Protein AF-A0A3S0D3D5-F1 (afdb_monomer_lite)

Radius of gyration: 25.88 Å; chains: 1; bounding box: 64×45×72 Å

Structure (mmCIF, N/CA/C/O backbone):
data_AF-A0A3S0D3D5-F1
#
_entry.id   AF-A0A3S0D3D5-F1
#
loop_
_atom_site.group_PDB
_atom_site.id
_atom_site.type_symbol
_atom_site.label_atom_id
_atom_site.label_alt_id
_atom_site.label_comp_id
_atom_site.label_asym_id
_atom_site.label_entity_id
_atom_site.label_seq_id
_atom_site.pdbx_PDB_ins_code
_atom_site.Cartn_x
_atom_site.Cartn_y
_atom_site.Cartn_z
_atom_site.occupancy
_atom_site.B_iso_or_equiv
_atom_site.auth_seq_id
_atom_site.auth_comp_id
_atom_site.auth_asym_id
_atom_site.auth_atom_id
_atom_site.pdbx_PDB_model_num
ATOM 1 N N . MET A 1 1 ? -35.326 -3.920 24.298 1.00 32.44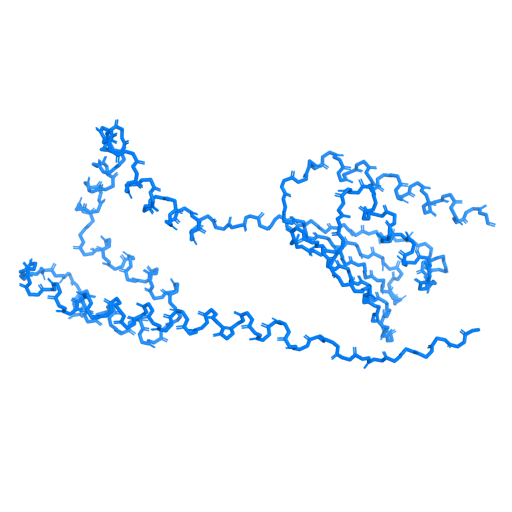 1 MET A N 1
ATOM 2 C CA . MET A 1 1 ? -35.233 -3.091 23.078 1.00 32.44 1 MET A CA 1
ATOM 3 C C . MET A 1 1 ? -34.540 -3.938 22.034 1.00 32.44 1 MET A C 1
ATOM 5 O O . MET A 1 1 ? -33.342 -4.164 22.159 1.00 32.44 1 MET A O 1
ATOM 9 N N . ASP A 1 2 ? -35.293 -4.467 21.075 1.00 28.92 2 ASP A N 1
ATOM 10 C CA . ASP A 1 2 ? -34.747 -5.344 20.041 1.00 28.92 2 ASP A CA 1
ATOM 11 C C . ASP A 1 2 ? -34.007 -4.496 19.008 1.00 28.92 2 ASP A C 1
ATOM 13 O O . ASP A 1 2 ? -34.608 -3.784 18.200 1.00 28.92 2 ASP A O 1
ATOM 17 N N . PHE A 1 3 ? -32.675 -4.525 19.060 1.00 36.81 3 PHE A N 1
ATOM 18 C CA . PHE A 1 3 ? -31.850 -3.930 18.019 1.00 36.81 3 PHE A CA 1
ATOM 19 C C . PHE A 1 3 ? -31.956 -4.803 16.772 1.00 36.81 3 PHE A C 1
ATOM 21 O O . PHE A 1 3 ? -31.192 -5.746 16.578 1.00 36.81 3 PHE A O 1
ATOM 28 N N . ASN A 1 4 ? -32.910 -4.462 15.908 1.00 33.25 4 ASN A N 1
ATOM 29 C CA . ASN A 1 4 ? -32.944 -4.947 14.539 1.00 33.25 4 ASN A CA 1
ATOM 30 C C . ASN A 1 4 ? -31.678 -4.430 13.841 1.00 33.25 4 ASN A C 1
ATOM 32 O O . ASN A 1 4 ? -31.630 -3.305 13.335 1.00 33.25 4 ASN A O 1
ATOM 36 N N . CYS A 1 5 ? -30.614 -5.236 13.878 1.00 39.16 5 CYS A N 1
ATOM 37 C CA . CYS A 1 5 ? -29.354 -4.991 13.192 1.00 39.16 5 CYS A CA 1
ATOM 38 C C . CYS A 1 5 ? -29.605 -5.148 11.688 1.00 39.16 5 CYS A C 1
ATOM 40 O O . CYS A 1 5 ? -29.284 -6.156 11.064 1.00 39.16 5 CYS A O 1
ATOM 42 N N . SER A 1 6 ? -30.258 -4.145 11.105 1.00 39.09 6 SER A N 1
ATOM 43 C CA . SER A 1 6 ? -30.426 -3.997 9.672 1.00 39.09 6 SER A CA 1
ATOM 44 C C . SER A 1 6 ? -29.028 -3.831 9.080 1.00 39.09 6 SER A C 1
ATOM 46 O O . SER A 1 6 ? -28.493 -2.720 9.043 1.00 39.09 6 SER A O 1
ATOM 48 N N . GLN A 1 7 ? -28.437 -4.939 8.625 1.00 41.03 7 GLN A N 1
ATOM 49 C CA . GLN A 1 7 ? -27.226 -4.983 7.809 1.00 41.03 7 GLN A CA 1
ATOM 50 C C . GLN A 1 7 ? -27.468 -4.255 6.479 1.00 41.03 7 GLN A C 1
ATOM 52 O O . GLN A 1 7 ? -27.541 -4.858 5.410 1.00 41.03 7 GLN A O 1
ATOM 57 N N . LYS A 1 8 ? -27.593 -2.928 6.501 1.00 42.31 8 LYS A N 1
ATOM 58 C CA . LYS A 1 8 ? -27.477 -2.151 5.275 1.00 42.31 8 LYS A CA 1
ATOM 59 C C . LYS A 1 8 ? -25.999 -2.131 4.922 1.00 42.31 8 LYS A C 1
ATOM 61 O O . LYS A 1 8 ? -25.181 -1.445 5.530 1.00 42.31 8 LYS A O 1
ATOM 66 N N . SER A 1 9 ? -25.658 -2.987 3.967 1.00 42.06 9 SER A N 1
ATOM 67 C CA . SER A 1 9 ? -24.340 -3.116 3.364 1.00 42.06 9 SER A CA 1
ATOM 68 C C . SER A 1 9 ? -23.970 -1.820 2.633 1.00 42.06 9 SER A C 1
ATOM 70 O O . SER A 1 9 ? -24.108 -1.697 1.422 1.00 42.06 9 SER A O 1
ATOM 72 N N . TYR A 1 10 ? -23.494 -0.814 3.366 1.00 47.00 10 TYR A N 1
ATOM 73 C CA . TYR A 1 10 ? -22.975 0.432 2.787 1.00 47.00 10 TYR A CA 1
ATOM 74 C C . TYR A 1 10 ? -21.510 0.300 2.319 1.00 47.00 10 TYR A C 1
ATOM 76 O O . TYR A 1 10 ? -20.886 1.269 1.888 1.00 47.00 10 TYR A O 1
ATOM 84 N N . LYS A 1 11 ? -20.926 -0.906 2.396 1.00 45.41 11 LYS A N 1
ATOM 85 C CA . LYS A 1 11 ? -19.468 -1.104 2.387 1.00 45.41 11 LYS A CA 1
ATOM 86 C C . LYS A 1 11 ? -18.815 -1.294 1.011 1.00 45.41 11 LYS A C 1
ATOM 88 O O . LYS A 1 11 ? -17.594 -1.400 0.951 1.00 45.41 11 LYS A O 1
ATOM 93 N N . THR A 1 12 ? -19.543 -1.312 -0.103 1.00 49.31 12 THR A N 1
ATOM 94 C CA . THR A 1 12 ? -18.947 -1.722 -1.395 1.00 49.31 12 THR A CA 1
ATOM 95 C C . THR A 1 12 ? -18.710 -0.598 -2.403 1.00 49.31 12 THR A C 1
ATOM 97 O O . THR A 1 12 ? -17.793 -0.711 -3.216 1.00 49.31 12 THR A O 1
ATOM 100 N N . ASN A 1 13 ? -19.429 0.525 -2.352 1.00 49.66 13 ASN A N 1
ATOM 101 C CA . ASN A 1 13 ? -19.372 1.482 -3.469 1.00 49.66 13 ASN A CA 1
ATOM 102 C C . ASN A 1 13 ? -18.196 2.473 -3.387 1.00 49.66 13 ASN A C 1
ATOM 104 O O . ASN A 1 13 ? -17.536 2.732 -4.394 1.00 49.66 13 ASN A O 1
ATOM 108 N N . PHE A 1 14 ? -17.845 2.961 -2.194 1.00 49.84 14 PHE A N 1
ATOM 109 C CA . PHE A 1 14 ? -16.816 4.005 -2.060 1.00 49.84 14 PHE A CA 1
ATOM 110 C C . PHE A 1 14 ? -15.379 3.491 -2.259 1.00 49.84 14 PHE A C 1
ATOM 112 O O . PHE A 1 14 ? -14.544 4.155 -2.877 1.00 49.84 14 PHE A O 1
ATOM 119 N N . CYS A 1 15 ? -15.084 2.275 -1.787 1.00 50.28 15 CYS A N 1
ATOM 120 C CA . CYS A 1 15 ? -13.764 1.661 -1.960 1.00 50.28 15 CYS A CA 1
ATOM 121 C C . CYS A 1 15 ? -13.523 1.227 -3.417 1.00 50.28 15 CYS A C 1
ATOM 123 O O . CYS A 1 15 ? -12.411 1.355 -3.932 1.00 50.28 15 CYS A O 1
ATOM 125 N N . ASN A 1 16 ? -14.572 0.774 -4.109 1.00 54.59 16 ASN A N 1
ATOM 126 C CA . ASN A 1 16 ? -14.492 0.402 -5.520 1.00 54.59 16 ASN A CA 1
ATOM 127 C C . ASN A 1 16 ? -14.325 1.621 -6.435 1.00 54.59 16 ASN A C 1
ATOM 129 O O . ASN A 1 16 ? -13.601 1.534 -7.427 1.00 54.59 16 ASN A O 1
ATOM 133 N N . PHE A 1 17 ? -14.914 2.768 -6.085 1.00 57.94 17 PHE A N 1
ATOM 134 C CA . PHE A 1 17 ? -14.772 3.990 -6.875 1.00 57.94 17 PHE A CA 1
ATOM 135 C C . PHE A 1 17 ? -13.325 4.512 -6.890 1.00 57.94 17 PHE A C 1
ATOM 137 O O . PHE A 1 17 ? -12.761 4.726 -7.962 1.00 57.94 17 PHE A O 1
ATOM 144 N N . ARG A 1 18 ? -12.670 4.611 -5.721 1.00 58.38 18 ARG A N 1
ATOM 145 C CA . ARG A 1 18 ? -11.255 5.035 -5.630 1.00 58.38 18 ARG A CA 1
ATOM 146 C C . ARG A 1 18 ? -10.285 4.074 -6.323 1.00 58.38 18 ARG A C 1
ATOM 148 O O . ARG A 1 18 ? -9.307 4.519 -6.917 1.00 58.38 18 ARG A O 1
ATOM 155 N N . LYS A 1 19 ? -10.545 2.763 -6.272 1.00 67.06 19 LYS A N 1
ATOM 156 C CA . LYS A 1 19 ? -9.711 1.768 -6.967 1.00 67.06 19 LYS A CA 1
ATOM 157 C C . LYS A 1 19 ? -9.829 1.885 -8.488 1.00 67.06 19 LYS A C 1
ATOM 159 O O . LYS A 1 19 ? -8.819 1.789 -9.179 1.00 67.06 19 LYS A O 1
ATOM 164 N N . LYS A 1 20 ? -11.036 2.139 -9.007 1.00 72.00 20 LYS A N 1
ATOM 165 C CA . LYS A 1 20 ? -11.273 2.288 -10.451 1.00 72.00 20 LYS A CA 1
ATOM 166 C C . LYS A 1 20 ? -10.626 3.548 -11.027 1.00 72.00 20 LYS A C 1
ATOM 168 O O . LYS A 1 20 ? -9.982 3.465 -12.070 1.00 72.00 20 LYS A O 1
ATOM 173 N N . THR A 1 21 ? -10.734 4.691 -10.347 1.00 74.00 21 THR A N 1
ATOM 174 C CA . THR A 1 21 ? -10.121 5.943 -10.828 1.00 74.00 21 THR A CA 1
ATOM 175 C C . THR A 1 21 ? -8.593 5.889 -10.792 1.00 74.00 21 THR A C 1
ATOM 177 O O . THR A 1 21 ? -7.947 6.296 -11.757 1.00 74.00 21 THR A O 1
ATOM 180 N N . ALA A 1 22 ? -8.004 5.299 -9.745 1.00 75.38 22 ALA A N 1
ATOM 181 C CA . ALA A 1 22 ? -6.560 5.077 -9.675 1.00 75.38 22 ALA A CA 1
ATOM 182 C C . ALA A 1 22 ? -6.058 4.125 -10.778 1.00 75.38 22 ALA A C 1
ATOM 184 O O . ALA A 1 22 ? -5.011 4.374 -11.373 1.00 75.38 22 ALA A O 1
ATOM 185 N N . ALA A 1 23 ? -6.810 3.065 -11.094 1.00 79.62 23 ALA A N 1
ATOM 186 C CA . ALA A 1 23 ? -6.448 2.126 -12.155 1.00 79.62 23 ALA A CA 1
ATOM 187 C C . ALA A 1 23 ? -6.453 2.782 -13.548 1.00 79.62 23 ALA A C 1
ATOM 189 O O . ALA A 1 23 ? -5.501 2.600 -14.308 1.00 79.62 23 ALA A O 1
ATOM 190 N N . LEU A 1 24 ? -7.474 3.591 -13.859 1.00 82.75 24 LEU A N 1
ATOM 191 C CA . LEU A 1 24 ? -7.559 4.352 -15.115 1.00 82.75 24 LEU A CA 1
ATOM 192 C C . LEU A 1 24 ? -6.400 5.344 -15.263 1.00 82.75 24 LEU A C 1
ATOM 194 O O . LEU A 1 24 ? -5.764 5.407 -16.315 1.00 82.75 24 LEU A O 1
ATOM 198 N N . PHE A 1 25 ? -6.081 6.070 -14.192 1.00 85.31 25 PHE A N 1
ATOM 199 C CA . PHE A 1 25 ? -4.964 7.009 -14.184 1.00 85.31 25 PHE A CA 1
ATOM 200 C C . PHE A 1 25 ? -3.615 6.305 -14.408 1.00 85.31 25 PHE A C 1
ATOM 202 O O . PHE A 1 25 ? -2.830 6.711 -15.267 1.00 85.31 25 PHE A O 1
ATOM 209 N N . CYS A 1 26 ? -3.370 5.194 -13.705 1.00 85.00 26 CYS A N 1
ATOM 210 C CA . CYS A 1 26 ? -2.168 4.381 -13.894 1.00 85.00 26 CYS A CA 1
ATOM 211 C C . CYS A 1 26 ? -2.068 3.806 -15.315 1.00 85.00 26 CYS A C 1
ATOM 213 O O . CYS A 1 26 ? -0.972 3.742 -15.872 1.00 85.00 26 CYS A O 1
ATOM 215 N N . PHE A 1 27 ? -3.189 3.403 -15.919 1.00 88.31 27 PHE A N 1
ATOM 216 C CA . PHE A 1 27 ? -3.212 2.906 -17.295 1.00 88.31 27 PHE A CA 1
ATOM 217 C C . PHE A 1 27 ? -2.811 3.992 -18.304 1.00 88.31 27 PHE A C 1
ATOM 219 O O . PHE A 1 27 ? -1.960 3.746 -19.162 1.00 88.31 27 PHE A O 1
ATOM 226 N N . GLY A 1 28 ? -3.352 5.207 -18.159 1.00 89.62 28 GLY A N 1
ATOM 227 C CA . GLY A 1 28 ? -2.977 6.354 -18.992 1.00 89.62 28 GLY A CA 1
ATOM 228 C C . GLY A 1 28 ? -1.491 6.702 -18.869 1.00 89.62 28 GLY A C 1
ATOM 229 O O . GLY A 1 28 ? -0.795 6.834 -19.878 1.00 89.62 28 GLY A O 1
ATOM 230 N N . LEU A 1 29 ? -0.972 6.748 -17.637 1.00 89.75 29 LEU A N 1
ATOM 231 C CA . LEU A 1 29 ? 0.448 7.002 -17.381 1.00 89.75 29 LEU A CA 1
ATOM 232 C C . LEU A 1 29 ? 1.366 5.945 -18.004 1.00 89.75 29 LEU A C 1
ATOM 234 O O . LEU A 1 29 ? 2.384 6.305 -18.591 1.00 89.75 29 LEU A O 1
ATOM 238 N N . LYS A 1 30 ? 1.012 4.654 -17.929 1.00 90.81 30 LYS A N 1
ATOM 239 C CA . LYS A 1 30 ? 1.790 3.576 -18.567 1.00 90.81 30 LYS A CA 1
ATOM 240 C C . LYS A 1 30 ? 1.931 3.797 -20.071 1.00 90.81 30 LYS A C 1
ATOM 242 O O . LYS A 1 30 ? 3.035 3.700 -20.602 1.00 90.81 30 LYS A O 1
ATOM 247 N N . LYS A 1 31 ? 0.826 4.110 -20.754 1.00 91.38 31 LYS A N 1
ATOM 248 C CA . LYS A 1 31 ? 0.821 4.343 -22.206 1.00 91.38 31 LYS A CA 1
ATOM 249 C C . LYS A 1 31 ? 1.644 5.569 -22.584 1.00 91.38 31 LYS A C 1
ATOM 251 O O . LYS A 1 31 ? 2.446 5.482 -23.511 1.00 91.38 31 LYS A O 1
ATOM 256 N N . LEU A 1 32 ? 1.509 6.660 -21.830 1.00 91.75 32 LEU A N 1
ATOM 257 C CA . LEU A 1 32 ? 2.312 7.864 -22.037 1.00 91.75 32 LEU A CA 1
ATOM 258 C C . LEU A 1 32 ? 3.810 7.581 -21.856 1.00 91.75 32 LEU A C 1
ATOM 260 O O . LEU A 1 32 ? 4.616 7.994 -22.685 1.00 91.75 32 LEU A O 1
ATOM 264 N N . LEU A 1 33 ? 4.187 6.827 -20.818 1.00 89.94 33 LEU A N 1
ATOM 265 C CA . LEU A 1 33 ? 5.586 6.481 -20.559 1.00 89.94 33 LEU A CA 1
ATOM 266 C C . LEU A 1 33 ? 6.178 5.611 -21.676 1.00 89.94 33 LEU A C 1
ATOM 268 O O . LEU A 1 33 ? 7.311 5.834 -22.089 1.00 89.94 33 LEU A O 1
ATOM 272 N N . ILE A 1 34 ? 5.413 4.641 -22.188 1.00 91.19 34 ILE A N 1
ATOM 273 C CA . ILE A 1 34 ? 5.833 3.805 -23.322 1.00 91.19 34 ILE A CA 1
ATOM 274 C C . ILE A 1 34 ? 6.027 4.664 -24.575 1.00 91.19 34 ILE A C 1
ATOM 276 O O . ILE A 1 34 ? 7.048 4.524 -25.244 1.00 91.19 34 ILE A O 1
ATOM 280 N N . LEU A 1 35 ? 5.091 5.574 -24.869 1.00 92.44 35 LEU A N 1
ATOM 281 C CA . LEU A 1 35 ? 5.193 6.481 -26.014 1.00 92.44 35 LEU A CA 1
ATOM 282 C C . LEU A 1 35 ? 6.460 7.341 -25.925 1.00 92.44 35 LEU A C 1
ATOM 284 O O . LEU A 1 35 ? 7.212 7.431 -26.892 1.00 92.44 35 LEU A O 1
ATOM 288 N N . LEU A 1 36 ? 6.731 7.912 -24.748 1.00 89.06 36 LEU A N 1
ATOM 289 C CA . LEU A 1 36 ? 7.944 8.685 -24.491 1.00 89.06 36 LEU A CA 1
ATOM 290 C C . LEU A 1 36 ? 9.201 7.828 -24.651 1.00 89.06 36 LEU A C 1
ATOM 292 O O . LEU A 1 36 ? 10.139 8.251 -25.316 1.00 89.06 36 LEU A O 1
ATOM 296 N N . LEU A 1 37 ? 9.224 6.612 -24.101 1.00 88.12 37 LEU A N 1
ATOM 297 C CA . LEU A 1 37 ? 10.374 5.711 -24.209 1.00 88.12 37 LEU A CA 1
ATOM 298 C C . LEU A 1 37 ? 10.666 5.297 -25.651 1.00 88.12 37 LEU A C 1
ATOM 300 O O . LEU A 1 37 ? 11.834 5.192 -26.011 1.00 88.12 37 LEU A O 1
ATOM 304 N N . VAL A 1 38 ? 9.642 5.052 -26.468 1.00 89.56 38 VAL A N 1
ATOM 305 C CA . VAL A 1 38 ? 9.816 4.688 -27.882 1.00 89.56 38 VAL A CA 1
ATOM 306 C C . VAL A 1 38 ? 10.194 5.914 -28.713 1.00 89.56 38 VAL A C 1
ATOM 308 O O . VAL A 1 38 ? 11.102 5.825 -29.534 1.00 89.56 38 VAL A O 1
ATOM 311 N N . GLY A 1 39 ? 9.555 7.059 -28.461 1.00 88.12 39 GLY A N 1
ATOM 312 C CA . GLY A 1 39 ? 9.783 8.299 -29.200 1.00 88.12 39 GLY A CA 1
ATOM 313 C C . GLY A 1 39 ? 11.133 8.953 -28.905 1.00 88.12 39 GLY A C 1
ATOM 314 O O . GLY A 1 39 ? 11.823 9.350 -29.834 1.00 88.12 39 GLY A O 1
ATOM 315 N N . LEU A 1 40 ? 11.552 9.024 -27.637 1.00 82.81 40 LEU A N 1
ATOM 316 C CA . LEU A 1 40 ? 12.814 9.663 -27.228 1.00 82.81 40 LEU A CA 1
ATOM 317 C C . LEU A 1 40 ? 14.045 8.801 -27.517 1.00 82.81 40 LEU A C 1
ATOM 319 O O . LEU A 1 40 ? 15.146 9.329 -27.654 1.00 82.81 40 LEU A O 1
ATOM 323 N N . ARG A 1 41 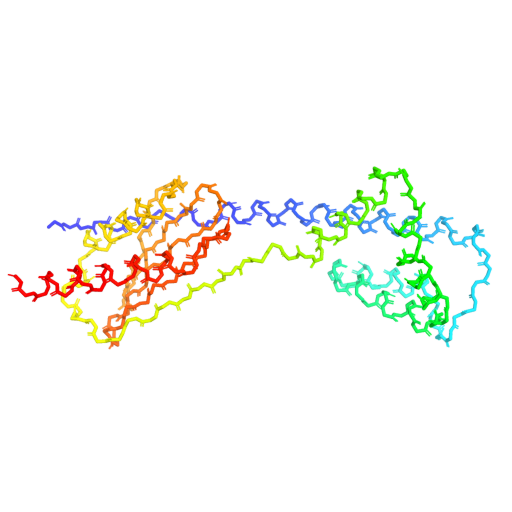? 13.896 7.473 -27.594 1.00 79.62 41 ARG A N 1
ATOM 324 C CA . ARG A 1 41 ? 15.036 6.564 -27.765 1.00 79.62 41 ARG A CA 1
ATOM 325 C C . ARG A 1 41 ? 15.886 6.844 -29.011 1.00 79.62 41 ARG A C 1
ATOM 327 O O . ARG A 1 41 ? 17.101 6.890 -28.841 1.00 79.62 41 ARG A O 1
ATOM 334 N N . PRO A 1 42 ? 15.326 7.031 -30.220 1.00 82.44 42 PRO A N 1
ATOM 335 C CA . PRO A 1 42 ? 16.134 7.342 -31.398 1.00 82.44 42 PRO A CA 1
ATOM 336 C C . PRO A 1 42 ? 16.875 8.683 -31.282 1.00 82.44 42 PRO A C 1
ATOM 338 O O . PRO A 1 42 ? 17.973 8.798 -31.816 1.00 82.44 42 PRO A O 1
ATOM 341 N N . LEU A 1 43 ? 16.345 9.658 -30.531 1.00 79.38 43 LEU A N 1
ATOM 342 C CA . LEU A 1 43 ? 17.018 10.947 -30.308 1.00 79.38 43 LEU A CA 1
ATOM 343 C C . LEU A 1 43 ? 18.229 10.846 -29.371 1.00 79.38 43 LEU A C 1
ATOM 345 O O . LEU A 1 43 ? 19.137 11.664 -29.453 1.00 79.38 43 LEU A O 1
ATOM 349 N N . LEU A 1 44 ? 18.254 9.850 -28.483 1.00 74.44 44 LEU A N 1
ATOM 350 C CA . LEU A 1 44 ? 19.329 9.652 -27.502 1.00 74.44 44 LEU A CA 1
ATOM 351 C C . LEU A 1 44 ? 20.504 8.824 -28.047 1.00 74.44 44 LEU A C 1
ATOM 353 O O . LEU A 1 44 ? 21.493 8.621 -27.344 1.00 74.44 44 LEU A O 1
ATOM 357 N N . GLY A 1 45 ? 20.401 8.335 -29.285 1.00 78.25 45 GLY A N 1
ATOM 358 C CA . GLY A 1 45 ? 21.422 7.504 -29.908 1.00 78.25 45 GLY A CA 1
ATOM 359 C C . GLY A 1 45 ? 21.527 6.083 -29.322 1.00 78.25 45 GLY A C 1
ATOM 360 O O . GLY A 1 45 ? 20.755 5.668 -28.447 1.00 78.25 45 GLY A O 1
ATOM 361 N N . PRO A 1 46 ? 22.466 5.274 -29.840 1.00 76.81 46 PRO A N 1
ATOM 362 C CA . PRO A 1 46 ? 22.625 3.884 -29.434 1.00 76.81 46 PRO A CA 1
ATOM 363 C C . PRO A 1 46 ? 23.237 3.786 -28.030 1.00 76.81 46 PRO A C 1
ATOM 365 O O . PRO A 1 46 ? 24.424 4.029 -27.831 1.00 76.81 46 PRO A O 1
ATOM 368 N N . ALA A 1 47 ? 22.443 3.364 -27.043 1.00 76.06 47 ALA A N 1
ATOM 369 C CA . ALA A 1 47 ? 22.972 3.048 -25.717 1.00 76.06 47 ALA A CA 1
ATOM 370 C C . ALA A 1 47 ? 23.425 1.582 -25.648 1.00 76.06 47 ALA A C 1
ATOM 372 O O . ALA A 1 47 ? 22.642 0.671 -25.932 1.00 76.06 47 ALA A O 1
ATOM 373 N N . LYS A 1 48 ? 24.660 1.351 -25.195 1.00 80.88 48 LYS A N 1
ATOM 374 C CA . LYS A 1 48 ? 25.145 0.014 -24.835 1.00 80.88 48 LYS A CA 1
ATOM 375 C C . LYS A 1 48 ? 24.504 -0.385 -23.508 1.00 80.88 48 LYS A C 1
ATOM 377 O O . LYS A 1 48 ? 24.669 0.314 -22.516 1.00 80.88 48 LYS A O 1
ATOM 382 N N . CYS A 1 49 ? 23.753 -1.480 -23.484 1.00 85.50 49 CYS A N 1
ATOM 383 C CA . CYS A 1 49 ? 23.286 -2.067 -22.231 1.00 85.50 49 CYS A CA 1
ATOM 384 C C . CYS A 1 49 ? 23.947 -3.424 -22.050 1.00 85.50 49 CYS A C 1
ATOM 386 O O . CYS A 1 49 ? 24.077 -4.193 -22.997 1.00 85.50 49 CYS A O 1
ATOM 388 N N . TYR A 1 50 ? 24.359 -3.688 -20.817 1.00 87.38 50 TYR A N 1
ATOM 389 C CA . TYR A 1 50 ? 25.037 -4.910 -20.410 1.00 87.38 50 TYR A CA 1
ATOM 390 C C . TYR A 1 50 ? 24.178 -6.171 -20.605 1.00 87.38 50 TYR A C 1
ATOM 392 O O . TYR A 1 50 ? 24.692 -7.262 -20.825 1.00 87.38 50 TYR A O 1
ATOM 400 N N . TYR A 1 51 ? 22.853 -6.036 -20.537 1.00 90.56 51 TYR A N 1
ATOM 401 C CA . TYR A 1 51 ? 21.946 -7.174 -20.614 1.00 90.56 51 TYR A CA 1
ATOM 402 C C . TYR A 1 51 ? 21.498 -7.497 -22.043 1.00 90.56 51 TYR A C 1
ATOM 404 O O . TYR A 1 51 ? 21.239 -6.598 -22.839 1.00 90.56 51 TYR A O 1
ATOM 412 N N . LYS A 1 52 ? 21.249 -8.792 -22.300 1.00 93.94 52 LYS A N 1
ATOM 413 C CA . LYS A 1 52 ? 20.724 -9.319 -23.576 1.00 93.94 52 LYS A CA 1
ATOM 414 C C . LYS A 1 52 ? 19.452 -8.610 -24.059 1.00 93.94 52 LYS A C 1
ATOM 416 O O . LYS A 1 52 ? 19.296 -8.371 -25.248 1.00 93.94 52 LYS A O 1
ATOM 421 N N . VAL A 1 53 ? 18.546 -8.273 -23.137 1.00 93.06 53 VAL A N 1
ATOM 422 C CA . VAL A 1 53 ? 17.365 -7.445 -23.434 1.00 93.06 53 VAL A CA 1
ATOM 423 C C . VAL A 1 53 ? 17.691 -5.996 -23.088 1.00 93.06 53 VAL A C 1
ATOM 425 O O . VAL A 1 53 ? 17.968 -5.690 -21.921 1.00 93.06 53 VAL A O 1
ATOM 428 N N . GLY A 1 54 ? 17.636 -5.108 -24.082 1.00 91.00 54 GLY A N 1
ATOM 429 C CA . GLY A 1 54 ? 17.941 -3.687 -23.902 1.00 91.00 54 GLY A CA 1
ATOM 430 C C . GLY A 1 54 ? 16.973 -2.984 -22.942 1.00 91.00 54 GLY A C 1
ATOM 431 O O . GLY A 1 54 ? 15.829 -3.410 -22.781 1.00 91.00 54 GLY A O 1
ATOM 432 N N . CYS A 1 55 ? 17.409 -1.880 -22.318 1.00 90.12 55 CYS A N 1
ATOM 433 C CA . CYS A 1 55 ? 16.616 -1.153 -21.312 1.00 90.12 55 CYS A CA 1
ATOM 434 C C . CYS A 1 55 ? 15.215 -0.765 -21.799 1.00 90.12 55 CYS A C 1
ATOM 436 O O . CYS A 1 55 ? 14.259 -0.900 -21.044 1.00 90.12 55 CYS A O 1
ATOM 438 N N . THR A 1 56 ? 15.081 -0.312 -23.049 1.00 90.94 56 THR A N 1
ATOM 439 C CA . THR A 1 56 ? 13.786 0.098 -23.614 1.00 90.94 56 THR A CA 1
ATOM 440 C C . THR A 1 56 ? 12.830 -1.083 -23.741 1.00 90.94 56 THR A C 1
ATOM 442 O O . THR A 1 56 ? 11.704 -1.011 -23.258 1.00 90.94 56 THR A O 1
ATOM 445 N N . GLN A 1 57 ? 13.285 -2.196 -24.325 1.00 93.94 57 GLN A N 1
ATOM 446 C CA . GLN A 1 57 ? 12.475 -3.413 -24.438 1.00 93.94 57 GLN A CA 1
ATOM 447 C C . GLN A 1 57 ? 12.123 -3.970 -23.058 1.00 93.94 57 GLN A C 1
ATOM 449 O O . GLN A 1 57 ? 10.968 -4.296 -22.804 1.00 93.94 57 GLN A O 1
ATOM 454 N N . PHE A 1 58 ? 13.089 -4.004 -22.136 1.00 94.94 58 PHE A N 1
ATOM 455 C CA . PHE A 1 58 ? 12.845 -4.416 -20.758 1.00 94.94 58 PHE A CA 1
ATOM 456 C C . PHE A 1 58 ? 11.783 -3.536 -20.085 1.00 94.94 58 PHE A C 1
ATOM 458 O O . PHE A 1 58 ? 10.886 -4.062 -19.433 1.00 94.94 58 PHE A O 1
ATOM 465 N N . ALA A 1 59 ? 11.839 -2.216 -20.271 1.00 93.88 59 ALA A N 1
ATOM 466 C CA . ALA A 1 59 ? 10.861 -1.297 -19.704 1.00 93.88 59 ALA A CA 1
ATOM 467 C C . ALA A 1 59 ? 9.451 -1.507 -20.256 1.00 93.88 59 ALA A C 1
ATOM 469 O O . ALA A 1 59 ? 8.500 -1.536 -19.479 1.00 93.88 59 ALA A O 1
ATOM 470 N N . ILE A 1 60 ? 9.318 -1.724 -21.565 1.00 94.81 60 ILE A N 1
ATOM 471 C CA . ILE A 1 60 ? 8.026 -2.032 -22.192 1.00 94.81 60 ILE A CA 1
ATOM 472 C C . ILE A 1 60 ? 7.448 -3.331 -21.617 1.00 94.81 60 ILE A C 1
ATOM 474 O O . ILE A 1 60 ? 6.287 -3.348 -21.213 1.00 94.81 60 ILE A O 1
ATOM 478 N N . ILE A 1 61 ? 8.267 -4.384 -21.509 1.00 96.12 61 ILE A N 1
ATOM 479 C CA . ILE A 1 61 ? 7.862 -5.672 -20.924 1.00 96.12 61 ILE A CA 1
ATOM 480 C C . ILE A 1 61 ? 7.385 -5.472 -19.479 1.00 96.12 61 ILE A C 1
ATOM 482 O O . ILE A 1 61 ? 6.265 -5.838 -19.141 1.00 96.12 61 ILE A O 1
ATOM 486 N N . GLN A 1 62 ? 8.179 -4.811 -18.629 1.00 96.31 62 GLN A N 1
ATOM 487 C CA . GLN A 1 62 ? 7.794 -4.602 -17.228 1.00 96.31 62 GLN A CA 1
ATOM 488 C C . GLN A 1 62 ? 6.516 -3.758 -17.080 1.00 96.31 62 GLN A C 1
ATOM 490 O O . GLN A 1 62 ? 5.707 -4.053 -16.204 1.00 96.31 62 GLN A O 1
ATOM 495 N N . LEU A 1 63 ? 6.316 -2.722 -17.905 1.00 93.94 63 LEU A N 1
ATOM 496 C CA . LEU A 1 63 ? 5.119 -1.869 -17.844 1.00 93.94 63 LEU A CA 1
ATOM 497 C C . LEU A 1 63 ? 3.843 -2.604 -18.272 1.00 93.94 63 LEU A C 1
ATOM 499 O O . LEU A 1 63 ? 2.767 -2.280 -17.755 1.00 93.94 63 LEU A O 1
ATOM 503 N N . ASN A 1 64 ? 3.957 -3.578 -19.178 1.00 94.44 64 ASN A N 1
ATOM 504 C CA . ASN A 1 64 ? 2.842 -4.420 -19.608 1.00 94.44 64 ASN A CA 1
ATOM 505 C C . ASN A 1 64 ? 2.541 -5.533 -18.594 1.00 94.44 64 ASN A C 1
ATOM 507 O O . ASN A 1 64 ? 1.376 -5.735 -18.262 1.00 94.44 64 ASN A O 1
ATOM 511 N N . ASP A 1 65 ? 3.573 -6.187 -18.055 1.00 95.88 65 ASP A N 1
ATOM 512 C CA . ASP A 1 65 ? 3.407 -7.409 -17.258 1.00 95.88 65 ASP A CA 1
ATOM 513 C C . ASP A 1 65 ? 3.135 -7.150 -15.771 1.00 95.88 65 ASP A C 1
ATOM 515 O O . ASP A 1 65 ? 2.539 -7.985 -15.092 1.00 95.88 65 ASP A O 1
ATOM 519 N N . LYS A 1 66 ? 3.597 -6.015 -15.226 1.00 91.94 66 LYS A N 1
ATOM 520 C CA . LYS A 1 66 ? 3.539 -5.730 -13.781 1.00 91.94 66 LYS A CA 1
ATOM 521 C C . LYS A 1 66 ? 2.743 -4.476 -13.450 1.00 91.94 66 LYS A C 1
ATOM 523 O O . LYS A 1 66 ? 2.546 -3.586 -14.280 1.00 91.94 66 LYS A O 1
ATOM 528 N N . ASP A 1 67 ? 2.335 -4.355 -12.189 1.00 89.69 67 ASP A N 1
ATOM 529 C CA . ASP A 1 67 ? 1.765 -3.117 -11.650 1.00 89.69 67 ASP A CA 1
ATOM 530 C C . ASP A 1 67 ? 2.729 -1.939 -11.822 1.00 89.69 67 ASP A C 1
ATOM 532 O O . ASP A 1 67 ? 3.944 -2.102 -11.714 1.00 89.69 67 ASP A O 1
ATOM 536 N N . PHE A 1 68 ? 2.193 -0.733 -12.049 1.00 87.00 68 PHE A N 1
ATOM 537 C CA . PHE A 1 68 ? 2.985 0.455 -12.407 1.00 87.00 68 PHE A CA 1
ATOM 538 C C . PHE A 1 68 ? 4.172 0.695 -11.462 1.00 87.00 68 PHE A C 1
ATOM 540 O O . PHE A 1 68 ? 5.301 0.858 -11.914 1.00 87.00 68 PHE A O 1
ATOM 547 N N . PHE A 1 69 ? 3.951 0.631 -10.148 1.00 85.94 69 PHE A N 1
ATOM 548 C CA . PHE A 1 69 ? 5.012 0.841 -9.161 1.00 85.94 69 PHE A CA 1
ATOM 549 C C . PHE A 1 69 ? 6.084 -0.254 -9.187 1.00 85.94 69 PHE A C 1
ATOM 551 O O . PHE A 1 69 ? 7.275 0.042 -9.082 1.00 85.94 69 PHE A O 1
ATOM 558 N N . GLN A 1 70 ? 5.682 -1.517 -9.349 1.00 87.69 70 GLN A N 1
ATOM 559 C CA . GLN A 1 70 ? 6.626 -2.631 -9.439 1.00 87.69 70 GLN A CA 1
ATOM 560 C C . GLN A 1 70 ? 7.428 -2.571 -10.740 1.00 87.69 70 GLN A C 1
ATOM 562 O O . GLN A 1 70 ? 8.639 -2.798 -10.725 1.00 87.69 70 GLN A O 1
ATOM 567 N N . ALA A 1 71 ? 6.769 -2.210 -11.843 1.00 90.75 71 ALA A N 1
ATOM 568 C CA . ALA A 1 71 ? 7.396 -1.990 -13.135 1.00 90.75 71 ALA A CA 1
ATOM 569 C C . ALA A 1 71 ? 8.445 -0.875 -13.050 1.00 90.75 71 ALA A C 1
ATOM 571 O O . ALA A 1 71 ? 9.608 -1.108 -13.371 1.00 90.75 71 ALA A O 1
ATOM 572 N N . CYS A 1 72 ? 8.073 0.298 -12.526 1.00 87.44 72 CYS A N 1
ATOM 573 C CA . CYS A 1 72 ? 8.987 1.425 -12.338 1.00 87.44 72 CYS A CA 1
ATOM 574 C C . CYS A 1 72 ? 10.189 1.047 -11.467 1.00 87.44 72 CYS A C 1
ATOM 576 O O . CYS A 1 72 ? 11.324 1.344 -11.835 1.00 87.44 72 CYS A O 1
ATOM 578 N N . LYS A 1 73 ? 9.971 0.329 -10.356 1.00 89.88 73 LYS A N 1
ATOM 579 C CA . LYS A 1 73 ? 11.059 -0.154 -9.493 1.00 89.88 73 LYS A CA 1
ATOM 580 C C . LYS A 1 73 ? 12.017 -1.085 -10.243 1.00 89.88 73 LYS A C 1
ATOM 582 O O . LYS A 1 73 ? 13.229 -0.915 -10.146 1.00 89.88 73 LYS A O 1
ATOM 587 N N . ALA A 1 74 ? 11.496 -2.056 -10.992 1.00 92.88 74 ALA A N 1
ATOM 588 C CA . ALA A 1 74 ? 12.318 -2.997 -11.752 1.00 92.88 74 ALA A CA 1
ATOM 589 C C . ALA A 1 74 ? 13.114 -2.299 -12.868 1.00 92.88 74 ALA A C 1
ATOM 591 O O . ALA A 1 74 ? 14.295 -2.584 -13.059 1.00 92.88 74 ALA A O 1
ATOM 592 N N . ILE A 1 75 ? 12.479 -1.362 -13.577 1.00 91.81 75 ILE A N 1
ATOM 593 C CA . ILE A 1 75 ? 13.110 -0.550 -14.625 1.00 91.81 75 ILE A CA 1
ATOM 594 C C . ILE A 1 75 ? 14.241 0.284 -14.041 1.00 91.81 75 ILE A C 1
ATOM 596 O O . ILE A 1 75 ? 15.347 0.270 -14.572 1.00 91.81 75 ILE A O 1
ATOM 600 N N . PHE A 1 76 ? 13.980 0.963 -12.927 1.00 87.88 76 PHE A N 1
ATOM 601 C CA . PHE A 1 76 ? 14.959 1.795 -12.246 1.00 87.88 76 PHE A CA 1
ATOM 602 C C . PHE A 1 76 ? 16.194 0.998 -11.821 1.00 87.88 76 PHE A C 1
ATOM 604 O O . PHE A 1 76 ? 17.314 1.388 -12.135 1.00 87.88 76 PHE A O 1
ATOM 611 N N . LEU A 1 77 ? 15.996 -0.169 -11.198 1.00 88.50 77 LEU A N 1
ATOM 612 C CA . LEU A 1 77 ? 17.100 -1.054 -10.820 1.00 88.50 77 LEU A CA 1
ATOM 613 C C . LEU A 1 77 ? 17.932 -1.481 -12.037 1.00 88.50 77 LEU A C 1
ATOM 615 O O . LEU A 1 77 ? 19.156 -1.422 -11.995 1.00 88.50 77 LEU A O 1
ATOM 619 N N . ARG A 1 78 ? 17.280 -1.839 -13.149 1.00 87.81 78 ARG A N 1
ATOM 620 C CA . ARG A 1 78 ? 17.972 -2.213 -14.391 1.00 87.81 78 ARG A CA 1
ATOM 621 C C . ARG A 1 78 ? 18.748 -1.045 -15.006 1.00 87.81 78 ARG A C 1
ATOM 623 O O . ARG A 1 78 ? 19.844 -1.255 -15.519 1.00 87.81 78 ARG A O 1
ATOM 630 N N . LEU A 1 79 ? 18.196 0.170 -14.962 1.00 85.38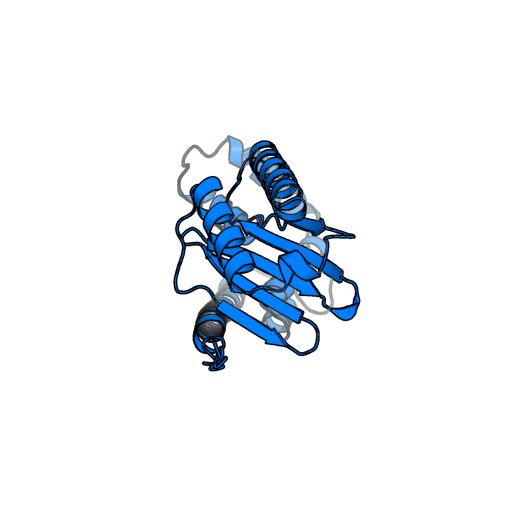 79 LEU A N 1
ATOM 631 C CA . LEU A 1 79 ? 18.866 1.377 -15.455 1.00 85.38 79 LEU A CA 1
ATOM 632 C C . LEU A 1 79 ? 20.131 1.678 -14.649 1.00 85.38 79 LEU A C 1
ATOM 634 O O . LEU A 1 79 ? 21.177 1.911 -15.252 1.00 85.38 79 LEU A O 1
ATOM 638 N N . ILE A 1 80 ? 20.057 1.578 -13.317 1.00 83.56 80 ILE A N 1
ATOM 639 C CA . ILE A 1 80 ? 21.224 1.719 -12.435 1.00 83.56 80 ILE A CA 1
ATOM 640 C C . ILE A 1 80 ? 22.291 0.687 -12.798 1.00 83.56 80 ILE A C 1
ATOM 642 O O . ILE A 1 80 ? 23.463 1.029 -12.908 1.00 83.56 80 ILE A O 1
ATOM 646 N N . SER A 1 81 ? 21.899 -0.564 -13.040 1.00 85.50 81 SER A N 1
ATOM 647 C CA . SER A 1 81 ? 22.853 -1.611 -13.406 1.00 85.50 81 SER A CA 1
ATOM 648 C C . SER A 1 81 ? 23.491 -1.410 -14.785 1.00 85.50 81 SER A C 1
ATOM 650 O O . SER A 1 81 ? 24.647 -1.782 -14.958 1.00 85.50 81 SER A O 1
ATOM 652 N N . CYS A 1 82 ? 22.780 -0.833 -15.766 1.00 82.31 82 CYS A N 1
ATOM 653 C CA . CYS A 1 82 ? 23.362 -0.576 -17.093 1.00 82.31 82 CYS A CA 1
ATOM 654 C C . CYS A 1 82 ? 24.273 0.664 -17.128 1.00 82.31 82 CYS A C 1
ATOM 656 O O . CYS A 1 82 ? 25.163 0.694 -17.970 1.00 82.31 82 CYS A O 1
ATOM 658 N N . ASN A 1 83 ? 24.108 1.642 -16.228 1.00 79.50 83 ASN A N 1
ATOM 659 C CA . ASN A 1 83 ? 24.995 2.810 -16.129 1.00 79.50 83 ASN A CA 1
ATOM 660 C C . ASN A 1 83 ? 25.223 3.240 -14.664 1.00 79.50 83 ASN A C 1
ATOM 662 O O . ASN A 1 83 ? 24.751 4.305 -14.252 1.00 79.50 83 ASN A O 1
ATOM 666 N N . PRO A 1 84 ? 25.970 2.454 -13.865 1.00 76.56 84 PRO A N 1
ATOM 667 C CA . PRO A 1 84 ? 26.150 2.736 -12.440 1.00 76.56 84 PRO A CA 1
ATOM 668 C C . PRO A 1 84 ? 26.884 4.059 -12.205 1.00 76.56 84 PRO A C 1
ATOM 670 O O . PRO A 1 84 ? 26.531 4.806 -11.296 1.00 76.56 84 PRO A O 1
ATOM 673 N N . VAL A 1 85 ? 27.856 4.384 -13.065 1.00 72.38 85 VAL A N 1
ATOM 674 C CA . VAL A 1 85 ? 28.649 5.619 -12.980 1.00 72.38 85 VAL A CA 1
ATOM 675 C C . VAL A 1 85 ? 27.811 6.840 -13.349 1.00 72.38 85 VAL A C 1
ATOM 677 O O . VAL A 1 85 ? 27.837 7.822 -12.618 1.00 72.38 85 VAL A O 1
ATOM 680 N N . ALA A 1 86 ? 27.022 6.776 -14.428 1.00 67.06 86 ALA A N 1
ATOM 681 C CA . ALA A 1 86 ? 26.150 7.887 -14.809 1.00 67.06 86 ALA A CA 1
ATOM 682 C C . ALA A 1 86 ? 25.088 8.139 -13.740 1.00 67.06 86 ALA A C 1
ATOM 684 O O . ALA A 1 86 ? 24.854 9.282 -13.391 1.00 67.06 86 ALA A O 1
ATOM 685 N N . PHE A 1 87 ? 24.519 7.088 -13.143 1.00 67.06 87 PHE A N 1
ATOM 686 C CA . PHE A 1 87 ? 23.567 7.250 -12.049 1.00 67.06 87 PHE A CA 1
ATOM 687 C C . PHE A 1 87 ? 24.214 7.861 -10.799 1.00 67.06 87 PHE A C 1
ATOM 689 O O . PHE A 1 87 ? 23.611 8.718 -10.157 1.00 67.06 87 PHE A O 1
ATOM 696 N N . PHE A 1 88 ? 25.438 7.457 -10.449 1.00 68.88 88 PHE A N 1
ATOM 697 C CA . PHE A 1 88 ? 26.170 8.058 -9.333 1.00 68.88 88 PHE A CA 1
ATOM 698 C C . PHE A 1 88 ? 26.524 9.518 -9.607 1.00 68.88 88 PHE A C 1
ATOM 700 O O . PHE A 1 88 ? 26.304 10.360 -8.743 1.00 68.88 88 PHE A O 1
ATOM 707 N N . ILE A 1 89 ? 27.022 9.828 -10.806 1.00 66.38 89 ILE A N 1
ATOM 708 C CA . ILE A 1 89 ? 27.353 11.190 -11.230 1.00 66.38 89 ILE A CA 1
ATOM 709 C C . ILE A 1 89 ? 26.088 12.041 -11.283 1.00 66.38 89 ILE A C 1
ATOM 711 O O . ILE A 1 89 ? 26.085 13.127 -10.728 1.00 66.38 89 ILE A O 1
ATOM 715 N N . GLU A 1 90 ? 24.997 11.552 -11.865 1.00 62.34 90 GLU A N 1
ATOM 716 C CA . GLU A 1 90 ? 23.724 12.260 -11.900 1.00 62.34 90 GLU A CA 1
ATOM 717 C C . GLU A 1 90 ? 23.160 12.449 -10.501 1.00 62.34 90 GLU A C 1
ATOM 719 O O . GLU A 1 90 ? 22.766 13.555 -10.211 1.00 62.34 90 GLU A O 1
ATOM 724 N N . ASN A 1 91 ? 23.170 11.476 -9.586 1.00 61.41 91 ASN A N 1
ATOM 725 C CA . ASN A 1 91 ? 22.684 11.717 -8.217 1.00 61.41 91 ASN A CA 1
ATOM 726 C C . ASN A 1 91 ? 23.607 12.635 -7.418 1.00 61.41 91 ASN A C 1
ATOM 728 O O . ASN A 1 91 ? 23.128 13.427 -6.611 1.00 61.41 91 ASN A O 1
ATOM 732 N N . PHE A 1 92 ? 24.917 12.560 -7.637 1.00 66.00 92 PHE A N 1
ATOM 733 C CA . PHE A 1 92 ? 25.887 13.430 -6.983 1.00 66.00 92 PHE A CA 1
ATOM 734 C C . PHE A 1 92 ? 25.784 14.867 -7.510 1.00 66.00 92 PHE A C 1
ATOM 736 O O . PHE A 1 92 ? 25.755 15.814 -6.724 1.00 66.00 92 PHE A O 1
ATOM 743 N N . ILE A 1 93 ? 25.635 15.035 -8.827 1.00 59.69 93 ILE A N 1
ATOM 744 C CA . ILE A 1 93 ? 25.373 16.315 -9.486 1.00 59.69 93 ILE A CA 1
ATOM 745 C C . ILE A 1 93 ? 23.974 16.801 -9.135 1.00 59.69 93 ILE A C 1
ATOM 747 O O . ILE A 1 93 ? 23.851 17.953 -8.784 1.00 59.69 93 ILE A O 1
ATOM 751 N N . PHE A 1 94 ? 22.927 15.982 -9.132 1.00 56.06 94 PHE A N 1
ATOM 752 C CA . PHE A 1 94 ? 21.563 16.406 -8.804 1.00 56.06 94 PHE A CA 1
ATOM 753 C C . PHE A 1 94 ? 21.462 16.815 -7.332 1.00 56.06 94 PHE A C 1
ATOM 755 O O . PHE A 1 94 ? 20.890 17.862 -7.059 1.00 56.06 94 PHE A O 1
ATOM 762 N N . ASN A 1 95 ? 22.107 16.104 -6.395 1.00 53.19 95 ASN A N 1
ATOM 763 C CA . ASN A 1 95 ? 22.221 16.559 -5.000 1.00 53.19 95 ASN A CA 1
ATOM 764 C C . ASN A 1 95 ? 23.001 17.875 -4.874 1.00 53.19 95 ASN A C 1
ATOM 766 O O . ASN A 1 95 ? 22.659 18.716 -4.045 1.00 53.19 95 ASN A O 1
ATOM 770 N N . ARG A 1 96 ? 24.036 18.086 -5.697 1.00 50.69 96 ARG A N 1
ATOM 771 C CA . ARG A 1 96 ? 24.865 19.302 -5.657 1.00 50.69 96 ARG A CA 1
ATOM 772 C C . ARG A 1 96 ? 24.252 20.484 -6.428 1.00 50.69 96 ARG A C 1
ATOM 774 O O . ARG A 1 96 ? 24.390 21.628 -6.015 1.00 50.69 96 ARG A O 1
ATOM 781 N N . SER A 1 97 ? 23.519 20.224 -7.503 1.00 46.91 97 SER A N 1
ATOM 782 C CA . SER A 1 97 ? 22.783 21.173 -8.345 1.00 46.91 97 SER A CA 1
ATOM 783 C C . SER A 1 97 ? 21.438 21.547 -7.727 1.00 46.91 97 SER A C 1
ATOM 785 O O . SER A 1 97 ? 20.967 22.658 -7.955 1.00 46.91 97 SER A O 1
ATOM 787 N N . PHE A 1 98 ? 20.864 20.697 -6.869 1.00 46.78 98 PHE A N 1
ATOM 788 C CA . PHE A 1 98 ? 19.752 21.060 -5.987 1.00 46.78 98 PHE A CA 1
ATOM 789 C C . PHE A 1 98 ? 20.125 22.216 -5.042 1.00 46.78 98 PHE A C 1
ATOM 791 O O . PHE A 1 98 ? 19.263 23.018 -4.700 1.00 46.78 98 PHE A O 1
ATOM 798 N N . MET A 1 99 ? 21.413 22.382 -4.705 1.00 46.22 99 MET A N 1
ATOM 799 C CA . MET A 1 99 ? 21.893 23.576 -3.997 1.00 46.22 99 MET A CA 1
ATOM 800 C C . MET A 1 99 ? 22.112 24.809 -4.894 1.00 46.22 99 MET A C 1
ATOM 802 O O . MET A 1 99 ? 22.205 25.915 -4.370 1.00 46.22 99 MET A O 1
ATOM 806 N N . LEU A 1 100 ? 22.204 24.663 -6.223 1.00 46.06 100 LEU A N 1
ATOM 807 C CA . LEU A 1 100 ? 22.629 25.746 -7.130 1.00 46.06 100 LEU A CA 1
ATOM 808 C C . LEU A 1 100 ? 21.533 26.270 -8.075 1.00 46.06 100 LEU A C 1
ATOM 810 O O . LEU A 1 100 ? 21.681 27.361 -8.626 1.00 46.06 100 LEU A O 1
ATOM 814 N N . PHE A 1 101 ? 20.406 25.574 -8.243 1.00 45.41 101 PHE A N 1
ATOM 815 C CA . PHE A 1 101 ? 19.302 26.065 -9.075 1.00 45.41 101 PHE A CA 1
ATOM 816 C C . PHE A 1 101 ? 18.335 26.972 -8.295 1.00 45.41 101 PHE A C 1
ATOM 818 O O . PHE A 1 101 ? 17.367 26.521 -7.690 1.00 45.41 101 PHE A O 1
ATOM 825 N N . LYS A 1 102 ? 18.560 28.290 -8.395 1.00 47.88 102 LYS A N 1
ATOM 826 C CA . LYS A 1 102 ? 17.681 29.368 -7.888 1.00 47.88 102 LYS A CA 1
ATOM 827 C C . LYS A 1 102 ? 16.307 29.477 -8.576 1.00 47.88 102 LYS A C 1
ATOM 829 O O . LYS A 1 102 ? 15.460 30.231 -8.106 1.00 47.88 102 LYS A O 1
ATOM 834 N N . ASN A 1 103 ? 16.029 28.716 -9.637 1.00 49.19 103 ASN A N 1
ATOM 835 C CA . ASN A 1 103 ? 14.692 28.665 -10.243 1.00 49.19 103 ASN A CA 1
ATOM 836 C C . ASN A 1 103 ? 13.837 27.576 -9.577 1.00 49.19 103 ASN A C 1
ATOM 838 O O . ASN A 1 103 ? 13.574 26.505 -10.121 1.00 49.19 103 ASN A O 1
ATOM 842 N N . ALA A 1 104 ? 13.403 27.902 -8.359 1.00 51.56 104 ALA A N 1
ATOM 843 C CA . ALA A 1 104 ? 12.817 27.027 -7.346 1.00 51.56 104 ALA A CA 1
ATOM 844 C C . ALA A 1 104 ? 11.422 26.442 -7.650 1.00 51.56 104 ALA A C 1
ATOM 846 O O . ALA A 1 104 ? 10.823 25.848 -6.762 1.00 51.56 104 ALA A O 1
ATOM 847 N N . LYS A 1 105 ? 10.851 26.603 -8.851 1.00 53.16 105 LYS A N 1
ATOM 848 C CA . LYS A 1 105 ? 9.470 26.146 -9.111 1.00 53.16 105 LYS A CA 1
ATOM 849 C C . LYS A 1 105 ? 9.387 24.769 -9.759 1.00 53.16 105 LYS A C 1
ATOM 851 O O . LYS A 1 105 ? 8.554 23.978 -9.340 1.00 53.16 105 LYS A O 1
ATOM 856 N N . LEU A 1 106 ? 10.246 24.443 -10.728 1.00 46.34 106 LEU A N 1
ATOM 857 C CA . LEU A 1 106 ? 10.093 23.208 -11.514 1.00 46.34 106 LEU A CA 1
ATOM 858 C C . LEU A 1 106 ? 10.823 22.000 -10.902 1.00 46.34 106 LEU A C 1
ATOM 860 O O . LEU A 1 106 ? 10.264 20.905 -10.871 1.00 46.34 106 LEU A O 1
ATOM 864 N N . SER A 1 107 ? 12.028 22.195 -10.346 1.00 49.28 107 SER A N 1
ATOM 865 C CA . SER A 1 107 ? 12.745 21.137 -9.610 1.00 49.28 107 SER A CA 1
ATOM 866 C C . SER A 1 107 ? 12.059 20.812 -8.285 1.00 49.28 107 SER A C 1
ATOM 868 O O . SER A 1 107 ? 12.005 19.652 -7.888 1.00 49.28 107 SER A O 1
ATOM 870 N N . LEU A 1 108 ? 11.462 21.821 -7.644 1.00 55.41 108 LEU A N 1
ATOM 871 C CA . LEU A 1 108 ? 10.640 21.654 -6.454 1.00 55.41 108 LEU A CA 1
ATOM 872 C C . LEU A 1 108 ? 9.345 20.925 -6.808 1.00 55.41 108 LEU A C 1
ATOM 874 O O . LEU A 1 108 ? 8.957 20.060 -6.046 1.00 55.41 108 LEU A O 1
ATOM 878 N N . LEU A 1 109 ? 8.737 21.161 -7.980 1.00 58.41 109 LEU A N 1
ATOM 879 C CA . LEU A 1 109 ? 7.567 20.401 -8.439 1.00 58.41 109 LEU A CA 1
ATOM 880 C C . LEU A 1 109 ? 7.898 18.926 -8.703 1.00 58.41 109 LEU A C 1
ATOM 882 O O . LEU A 1 109 ? 7.152 18.059 -8.270 1.00 58.41 109 LEU A O 1
ATOM 886 N N . PHE A 1 110 ? 9.014 18.626 -9.377 1.00 55.53 110 PHE A N 1
ATOM 887 C CA . PHE A 1 110 ? 9.443 17.243 -9.630 1.00 55.53 110 PHE A CA 1
ATOM 888 C C . PHE A 1 110 ? 9.911 16.542 -8.355 1.00 55.53 110 PHE A C 1
ATOM 890 O O . PHE A 1 110 ? 9.552 15.390 -8.134 1.00 55.53 110 PHE A O 1
ATOM 897 N N . GLY A 1 111 ? 10.646 17.247 -7.494 1.00 58.91 111 GLY A N 1
ATOM 898 C CA . GLY A 1 111 ? 11.040 16.787 -6.168 1.00 58.91 111 GLY A CA 1
ATOM 899 C C . GLY A 1 111 ? 9.836 16.567 -5.257 1.00 58.91 111 GLY A C 1
ATOM 900 O O . GLY A 1 111 ? 9.782 15.537 -4.606 1.00 58.91 111 GLY A O 1
ATOM 901 N N . LEU A 1 112 ? 8.829 17.450 -5.266 1.00 52.31 112 LEU A N 1
ATOM 902 C CA . LEU A 1 112 ? 7.561 17.265 -4.552 1.00 52.31 112 LEU A CA 1
ATOM 903 C C . LEU A 1 112 ? 6.710 16.175 -5.178 1.00 52.31 112 LEU A C 1
ATOM 905 O O . LEU A 1 112 ? 6.062 15.465 -4.432 1.00 52.31 112 LEU A O 1
ATOM 909 N N . LEU A 1 113 ? 6.685 15.997 -6.497 1.00 51.94 113 LEU A N 1
ATOM 910 C CA . LEU A 1 113 ? 5.949 14.901 -7.130 1.00 51.94 113 LEU A CA 1
ATOM 911 C C . LEU A 1 113 ? 6.606 13.566 -6.790 1.00 51.94 113 LEU A C 1
ATOM 913 O O . LEU A 1 113 ? 5.918 12.656 -6.352 1.00 51.94 113 LEU A O 1
ATOM 917 N N . PHE A 1 114 ? 7.933 13.457 -6.866 1.00 50.06 114 PHE A N 1
ATOM 918 C CA . PHE A 1 114 ? 8.645 12.265 -6.409 1.00 50.06 114 PHE A CA 1
ATOM 919 C C . PHE A 1 114 ? 8.507 12.067 -4.901 1.00 50.06 114 PHE A C 1
ATOM 921 O O . PHE A 1 114 ? 8.222 10.962 -4.468 1.00 50.06 114 PHE A O 1
ATOM 928 N N . TYR A 1 115 ? 8.635 13.114 -4.089 1.00 42.75 115 TYR A N 1
ATOM 929 C CA . TYR A 1 115 ? 8.489 13.038 -2.638 1.00 42.75 115 TYR A CA 1
ATOM 930 C C . TYR A 1 115 ? 7.048 12.718 -2.236 1.00 42.75 115 TYR A C 1
ATOM 932 O O . TYR A 1 115 ? 6.853 11.871 -1.392 1.00 42.75 115 TYR A O 1
ATOM 940 N N . THR A 1 116 ? 6.010 13.280 -2.845 1.00 45.00 116 THR A N 1
ATOM 941 C CA . THR A 1 116 ? 4.606 12.950 -2.515 1.00 45.00 116 THR A CA 1
ATOM 942 C C . THR A 1 116 ? 4.177 11.587 -3.059 1.00 45.00 116 THR A C 1
ATOM 944 O O . THR A 1 116 ? 3.341 10.923 -2.449 1.00 45.00 116 THR A O 1
ATOM 947 N N . VAL A 1 117 ? 4.773 11.128 -4.166 1.00 45.03 117 VAL A N 1
ATOM 948 C CA . VAL A 1 117 ? 4.538 9.787 -4.727 1.00 45.03 117 VAL A CA 1
ATOM 949 C C . VAL A 1 117 ? 5.348 8.702 -3.992 1.00 45.03 117 VAL A C 1
ATOM 951 O O . VAL A 1 117 ? 4.849 7.588 -3.843 1.00 45.03 117 VAL A O 1
ATOM 954 N N . PHE A 1 118 ? 6.559 8.995 -3.492 1.00 35.44 118 PHE A N 1
ATOM 955 C CA . PHE A 1 118 ? 7.440 8.024 -2.810 1.00 35.44 118 PHE A CA 1
ATOM 956 C C . PHE A 1 118 ? 7.476 8.151 -1.286 1.00 35.44 118 PHE A C 1
ATOM 958 O O . PHE A 1 118 ? 7.524 7.131 -0.595 1.00 35.44 118 PHE A O 1
ATOM 965 N N . THR A 1 119 ? 7.379 9.354 -0.724 1.00 38.78 119 THR A N 1
ATOM 966 C CA . THR A 1 119 ? 6.961 9.533 0.671 1.00 38.78 119 THR A CA 1
ATOM 967 C C . THR A 1 119 ? 5.451 9.404 0.711 1.00 38.78 119 THR A C 1
ATOM 969 O O . THR A 1 119 ? 4.669 10.347 0.729 1.00 38.78 119 THR A O 1
ATOM 972 N N . LYS A 1 120 ? 5.038 8.137 0.664 1.00 42.22 120 LYS A N 1
ATOM 973 C CA . LYS A 1 120 ? 4.192 7.554 1.697 1.00 42.22 120 LYS A CA 1
ATOM 974 C C . LYS A 1 120 ? 3.596 8.666 2.564 1.00 42.22 120 LYS A C 1
ATOM 976 O O . LYS A 1 120 ? 4.263 9.152 3.477 1.00 42.22 120 LYS A O 1
ATOM 981 N N . SER A 1 121 ? 2.347 9.050 2.289 1.00 42.72 121 SER A N 1
ATOM 982 C CA . SER A 1 121 ? 1.436 9.461 3.356 1.00 42.72 121 SER A CA 1
ATOM 983 C C . SER A 1 121 ? 1.735 8.495 4.498 1.00 42.72 121 SER A C 1
ATOM 985 O O . SER A 1 121 ? 1.429 7.307 4.375 1.00 42.72 121 SER A O 1
ATOM 987 N N . SER A 1 122 ? 2.482 8.943 5.506 1.00 46.44 122 SER A N 1
ATOM 988 C CA . SER A 1 122 ? 2.907 8.093 6.607 1.00 46.44 122 SER A CA 1
ATOM 989 C C . SER A 1 122 ? 1.663 7.889 7.440 1.00 46.44 122 SER A C 1
ATOM 991 O O . SER A 1 122 ? 1.401 8.629 8.382 1.00 46.44 122 SER A O 1
ATOM 993 N N . ILE A 1 123 ? 0.847 6.935 7.001 1.00 54.44 123 ILE A N 1
ATOM 994 C CA . ILE A 1 123 ? -0.295 6.437 7.735 1.00 54.44 123 ILE A CA 1
ATOM 995 C C . ILE A 1 123 ? 0.314 5.740 8.939 1.00 54.44 123 ILE A C 1
ATOM 997 O O . ILE A 1 123 ? 0.751 4.592 8.860 1.00 54.44 123 ILE A O 1
ATOM 1001 N N . GLU A 1 124 ? 0.442 6.483 10.028 1.00 56.81 124 GLU A N 1
ATOM 1002 C CA . GLU A 1 124 ? 0.914 5.938 11.283 1.00 56.81 124 GLU A CA 1
ATOM 1003 C C . GLU A 1 124 ? -0.273 5.226 11.927 1.00 56.81 124 GLU A C 1
ATOM 1005 O O . GLU A 1 124 ? -1.136 5.835 12.557 1.00 56.81 124 GLU A O 1
ATOM 1010 N N . ARG A 1 125 ? -0.366 3.918 11.674 1.00 71.19 125 ARG A N 1
ATOM 1011 C CA . ARG A 1 125 ? -1.352 3.055 12.322 1.00 71.19 125 ARG A CA 1
ATOM 1012 C C . ARG A 1 125 ? -0.911 2.817 13.758 1.00 71.19 125 ARG A C 1
ATOM 1014 O O . ARG A 1 125 ? 0.212 2.371 13.989 1.00 71.19 125 ARG A O 1
ATOM 1021 N N . GLN A 1 126 ? -1.797 3.098 14.704 1.00 72.50 126 GLN A N 1
ATOM 1022 C CA . GLN A 1 126 ? -1.577 2.796 16.110 1.00 72.50 126 GLN A CA 1
ATOM 1023 C C . GLN A 1 126 ? -2.723 1.918 16.597 1.00 72.50 126 GLN A C 1
ATOM 1025 O O . GLN A 1 126 ? -3.889 2.295 16.526 1.00 72.50 126 GLN A O 1
ATOM 1030 N N . SER A 1 127 ? -2.369 0.744 17.106 1.00 75.19 127 SER A N 1
ATOM 1031 C CA . SER A 1 127 ? -3.315 -0.207 17.677 1.00 75.19 127 SER A CA 1
ATOM 1032 C C . SER A 1 127 ? -3.018 -0.388 19.155 1.00 75.19 127 SER A C 1
ATOM 1034 O O . SER A 1 127 ? -1.867 -0.640 19.523 1.00 75.19 127 SER A O 1
ATOM 1036 N N . ILE A 1 128 ? -4.045 -0.319 19.995 1.00 73.94 128 ILE A N 1
ATOM 1037 C CA . ILE A 1 128 ? -3.940 -0.636 21.416 1.00 73.94 128 ILE A CA 1
ATOM 1038 C C . ILE A 1 128 ? -4.883 -1.778 21.747 1.00 73.94 128 ILE A C 1
ATOM 1040 O O . ILE A 1 128 ? -6.061 -1.776 21.397 1.00 73.94 128 ILE A O 1
ATOM 1044 N N . THR A 1 129 ? -4.337 -2.768 22.443 1.00 76.81 129 THR A N 1
ATOM 1045 C CA . THR A 1 129 ? -5.096 -3.920 22.920 1.00 76.81 129 THR A CA 1
ATOM 1046 C C . THR A 1 129 ? -5.338 -3.764 24.412 1.00 76.81 129 THR A C 1
ATOM 1048 O O . THR A 1 129 ? -4.390 -3.627 25.186 1.00 76.81 129 THR A O 1
ATOM 1051 N N . PHE A 1 130 ? -6.603 -3.795 24.814 1.00 73.62 130 PHE A N 1
ATOM 1052 C CA . PHE A 1 130 ? -7.012 -3.902 26.205 1.00 73.62 130 PHE A CA 1
ATOM 1053 C C . PHE A 1 130 ? -7.326 -5.371 26.499 1.00 73.62 130 PHE A C 1
ATOM 1055 O O . PHE A 1 130 ? -8.173 -5.996 25.858 1.00 73.62 130 PHE A O 1
ATOM 1062 N N . VAL A 1 131 ? -6.595 -5.935 27.458 1.00 72.44 131 VAL A N 1
ATOM 1063 C CA . VAL A 1 131 ? -6.762 -7.318 27.920 1.00 72.44 131 VAL A CA 1
ATOM 1064 C C . VAL A 1 131 ? -7.440 -7.276 29.287 1.00 72.44 131 VAL A C 1
ATOM 1066 O O . VAL A 1 131 ? -7.104 -6.407 30.092 1.00 72.44 131 VAL A O 1
ATOM 1069 N N . ASN A 1 132 ? -8.367 -8.204 29.540 1.00 67.38 132 ASN A N 1
ATOM 1070 C CA . ASN A 1 132 ? -9.141 -8.313 30.784 1.00 67.38 132 ASN A CA 1
ATOM 1071 C C . ASN A 1 132 ? -9.999 -7.077 31.083 1.00 67.38 132 ASN A C 1
ATOM 1073 O O . ASN A 1 132 ? -10.001 -6.567 32.201 1.00 67.38 132 ASN A O 1
ATOM 1077 N N . CYS A 1 133 ? -10.709 -6.570 30.078 1.00 66.94 133 CYS A N 1
ATOM 1078 C CA . CYS A 1 133 ? -11.841 -5.705 30.372 1.00 66.94 133 CYS A CA 1
ATOM 1079 C C . CYS A 1 133 ? -13.021 -6.583 30.785 1.00 66.94 133 CYS A C 1
ATOM 1081 O O . CYS A 1 133 ? -13.260 -7.608 30.142 1.00 66.94 133 CYS A O 1
ATOM 1083 N N . ASP A 1 134 ? -13.750 -6.183 31.824 1.00 65.56 134 ASP A N 1
ATOM 1084 C CA . ASP A 1 134 ? -14.971 -6.871 32.233 1.00 65.56 134 ASP A CA 1
ATOM 1085 C C . ASP A 1 134 ? -15.950 -6.859 31.062 1.00 65.56 134 ASP A C 1
ATOM 1087 O O . ASP A 1 134 ? -16.509 -5.823 30.692 1.00 65.56 134 ASP A O 1
ATOM 1091 N N . ALA A 1 135 ? -16.076 -8.019 30.414 1.00 57.12 135 ALA A N 1
ATOM 1092 C CA . ALA A 1 135 ? -16.808 -8.149 29.162 1.00 57.12 135 ALA A CA 1
ATOM 1093 C C . ALA A 1 135 ? -18.251 -7.666 29.321 1.00 57.12 135 ALA A C 1
ATOM 1095 O O . ALA A 1 135 ? -18.768 -7.003 28.434 1.00 57.12 135 ALA A O 1
ATOM 1096 N N . GLU A 1 136 ? -18.862 -7.898 30.480 1.00 65.38 136 GLU A N 1
ATOM 1097 C CA . GLU A 1 136 ? -20.245 -7.514 30.770 1.00 65.38 136 GLU A CA 1
ATOM 1098 C C . GLU A 1 136 ? -20.505 -6.008 30.617 1.00 65.38 136 GLU A C 1
ATOM 1100 O O . GLU A 1 136 ? -21.544 -5.628 30.086 1.00 65.38 136 GLU A O 1
ATOM 1105 N N . VAL A 1 137 ? -19.539 -5.149 30.958 1.00 62.50 137 VAL A N 1
ATOM 1106 C CA . VAL A 1 137 ? -19.695 -3.686 30.850 1.00 62.50 137 VAL A CA 1
ATOM 1107 C C . VAL A 1 137 ? -19.480 -3.176 29.419 1.00 62.50 137 VAL A C 1
ATOM 1109 O O . VAL A 1 137 ? -20.016 -2.137 29.032 1.00 62.50 137 VAL A O 1
ATOM 1112 N N . ILE A 1 138 ? -18.722 -3.907 28.597 1.00 63.81 138 ILE A N 1
ATOM 1113 C CA . ILE A 1 138 ? -18.349 -3.487 27.233 1.00 63.81 138 ILE A CA 1
ATOM 1114 C C . ILE A 1 138 ? -19.279 -4.079 26.156 1.00 63.81 138 ILE A C 1
ATOM 1116 O O . ILE A 1 138 ? -19.254 -3.641 25.005 1.00 63.81 138 ILE A O 1
ATOM 1120 N N . LEU A 1 139 ? -20.141 -5.033 26.513 1.00 66.44 139 LEU A N 1
ATOM 1121 C CA . LEU A 1 139 ? -21.030 -5.709 25.561 1.00 66.44 139 LEU A CA 1
ATOM 1122 C C . LEU A 1 139 ? -22.231 -4.867 25.102 1.00 66.44 139 LEU A C 1
ATOM 1124 O O . LEU A 1 139 ? -22.866 -5.235 24.114 1.00 66.44 139 LEU A O 1
ATOM 1128 N N . ASP A 1 140 ? -22.543 -3.744 25.757 1.00 81.50 140 ASP A N 1
ATOM 1129 C CA . ASP A 1 140 ? -23.610 -2.866 25.277 1.00 81.50 140 ASP A CA 1
ATOM 1130 C C . ASP A 1 140 ? -23.130 -1.999 24.105 1.00 81.50 140 ASP A C 1
ATOM 1132 O O . ASP A 1 140 ? -22.226 -1.162 24.223 1.00 81.50 140 ASP A O 1
ATOM 1136 N N . ALA A 1 141 ? -23.797 -2.163 22.963 1.00 80.88 141 ALA A N 1
ATOM 1137 C CA . ALA A 1 141 ? -23.553 -1.378 21.765 1.00 80.88 141 ALA A CA 1
ATOM 1138 C C . ALA A 1 141 ? -23.638 0.131 22.043 1.00 80.88 141 ALA A C 1
ATOM 1140 O O . ALA A 1 141 ? -22.815 0.885 21.519 1.00 80.88 141 ALA A O 1
ATOM 1141 N N . ASN A 1 142 ? -24.563 0.588 22.899 1.00 85.88 142 ASN A N 1
ATOM 1142 C CA . ASN A 1 142 ? -24.686 2.019 23.200 1.00 85.88 142 ASN A CA 1
ATOM 1143 C C . ASN A 1 142 ? -23.475 2.543 23.981 1.00 85.88 142 ASN A C 1
ATOM 1145 O O . ASN A 1 142 ? -23.006 3.655 23.721 1.00 85.88 142 ASN A O 1
ATOM 1149 N N . THR A 1 143 ? -22.931 1.749 24.902 1.00 84.31 143 THR A N 1
ATOM 1150 C CA . THR A 1 143 ? -21.689 2.078 25.616 1.00 84.31 143 THR A CA 1
ATOM 1151 C C . THR A 1 143 ? -20.514 2.210 24.648 1.00 84.31 143 THR A C 1
ATOM 1153 O O . THR A 1 143 ? -19.786 3.205 24.701 1.00 84.31 143 THR A O 1
ATOM 1156 N N . LEU A 1 144 ? -20.377 1.292 23.686 1.00 84.75 144 LEU A N 1
ATOM 1157 C CA . LEU A 1 144 ? -19.343 1.379 22.648 1.00 84.75 144 LEU A CA 1
ATOM 1158 C C . LEU A 1 144 ? -19.481 2.634 21.779 1.00 84.75 144 LEU A C 1
ATOM 1160 O O . LEU A 1 144 ? -18.484 3.311 21.507 1.00 84.75 144 LEU A O 1
ATOM 1164 N N . GLN A 1 145 ? -20.707 2.988 21.386 1.00 88.88 145 GLN A N 1
ATOM 1165 C CA . GLN A 1 145 ? -20.962 4.224 20.645 1.00 88.88 145 GLN A CA 1
ATOM 1166 C C . GLN A 1 145 ? -20.548 5.458 21.453 1.00 88.88 145 GLN A C 1
ATOM 1168 O O . GLN A 1 145 ? -19.849 6.329 20.932 1.00 88.88 145 GLN A O 1
ATOM 1173 N N . LYS A 1 146 ? -20.914 5.521 22.740 1.00 88.62 146 LYS A N 1
ATOM 1174 C CA . LYS A 1 146 ? -20.534 6.626 23.634 1.00 88.62 146 LYS A CA 1
ATOM 1175 C C . LYS A 1 146 ? -19.017 6.754 23.768 1.00 88.62 146 LYS A C 1
ATOM 1177 O O . LYS A 1 146 ? -18.509 7.873 23.717 1.00 88.62 146 LYS A O 1
ATOM 1182 N N . ILE A 1 147 ? -18.290 5.638 23.875 1.00 85.62 147 ILE A N 1
ATOM 1183 C CA . ILE A 1 147 ? -16.819 5.628 23.936 1.00 85.62 147 ILE A CA 1
ATOM 1184 C C . ILE A 1 147 ? -16.218 6.211 22.656 1.00 85.62 147 ILE A C 1
ATOM 1186 O O . ILE A 1 147 ? -15.312 7.044 22.726 1.00 85.62 147 ILE A O 1
ATOM 1190 N N . VAL A 1 148 ? -16.723 5.817 21.486 1.00 88.69 148 VAL A N 1
ATOM 1191 C CA . VAL A 1 148 ? -16.199 6.324 20.211 1.00 88.69 148 VAL A CA 1
ATOM 1192 C C . VAL A 1 148 ? -16.549 7.794 19.997 1.00 88.69 148 VAL A C 1
ATOM 1194 O O . VAL A 1 148 ? -15.671 8.565 19.620 1.00 88.69 148 VAL A O 1
ATOM 1197 N N . ILE A 1 149 ? -17.762 8.232 20.343 1.00 89.38 149 ILE A N 1
ATOM 1198 C CA . ILE A 1 149 ? -18.135 9.657 20.327 1.00 89.38 149 ILE A CA 1
ATOM 1199 C C . ILE A 1 149 ? -17.241 10.465 21.276 1.00 89.38 149 ILE A C 1
ATOM 1201 O O . ILE A 1 149 ? -16.765 11.542 20.916 1.00 89.38 149 ILE A O 1
ATOM 1205 N N . PHE A 1 150 ? -16.978 9.945 22.476 1.00 88.00 150 PHE A N 1
ATOM 1206 C CA . PHE A 1 150 ? -16.072 10.573 23.432 1.00 88.00 150 PHE A CA 1
ATOM 1207 C C . PHE A 1 150 ? -14.653 10.692 22.864 1.00 88.00 150 PHE A C 1
ATOM 1209 O O . PHE A 1 150 ? -14.056 11.764 22.942 1.00 88.00 150 PHE A O 1
ATOM 1216 N N . LEU A 1 151 ? -14.129 9.630 22.250 1.00 86.00 151 LEU A N 1
ATOM 1217 C CA . LEU A 1 151 ? -12.826 9.628 21.582 1.00 86.00 151 LEU A CA 1
ATOM 1218 C C . LEU A 1 151 ? -12.734 10.702 20.499 1.00 86.00 151 LEU A C 1
ATOM 1220 O O . LEU A 1 151 ? -11.783 11.474 20.486 1.00 86.00 151 LEU A O 1
ATOM 1224 N N . ILE A 1 152 ? -13.734 10.779 19.624 1.00 88.12 152 ILE A N 1
ATOM 1225 C CA . ILE A 1 152 ? -13.788 11.746 18.520 1.00 88.12 152 ILE A CA 1
ATOM 1226 C C . ILE A 1 152 ? -13.775 13.178 19.050 1.00 88.12 152 ILE A C 1
ATOM 1228 O O . ILE A 1 152 ? -12.978 13.992 18.586 1.00 88.12 152 ILE A O 1
ATOM 1232 N N . LYS A 1 153 ? -14.609 13.462 20.061 1.00 89.31 153 LYS A N 1
ATOM 1233 C CA . LYS A 1 153 ? -14.673 14.779 20.709 1.00 89.31 153 LYS A CA 1
ATOM 1234 C C . LYS A 1 153 ? -13.348 15.156 21.364 1.00 89.31 153 LYS A C 1
ATOM 1236 O O . LYS A 1 153 ? -12.906 16.288 21.224 1.00 89.31 153 LYS A O 1
ATOM 1241 N N . ASN A 1 154 ? -12.703 14.218 22.059 1.00 85.00 154 ASN A N 1
ATOM 1242 C CA . ASN A 1 154 ? -11.411 14.486 22.691 1.00 85.00 154 ASN A CA 1
ATOM 1243 C C . ASN A 1 154 ? -10.293 14.637 21.659 1.00 85.00 154 ASN A C 1
ATOM 1245 O O . ASN A 1 154 ? -9.388 15.414 21.882 1.00 85.00 154 ASN A O 1
ATOM 1249 N N . LEU A 1 155 ? -10.335 13.941 20.526 1.00 83.75 155 LEU A N 1
ATOM 1250 C CA . LEU A 1 155 ? -9.314 14.066 19.481 1.00 83.75 155 LEU A CA 1
ATOM 1251 C C . LEU A 1 155 ? -9.500 15.301 18.582 1.00 83.75 155 LEU A C 1
ATOM 1253 O O . LEU A 1 155 ? -8.732 15.462 17.629 1.00 83.75 155 LEU A O 1
ATOM 1257 N N . ASP A 1 156 ? -10.512 16.132 18.859 1.00 87.69 156 ASP A N 1
ATOM 1258 C CA . ASP A 1 156 ? -10.923 17.276 18.036 1.00 87.69 156 ASP A CA 1
ATOM 1259 C C . ASP A 1 156 ? -11.048 16.898 16.547 1.00 87.69 156 ASP A C 1
ATOM 1261 O O . ASP A 1 156 ? -10.553 17.562 15.632 1.00 87.69 156 ASP A O 1
ATOM 1265 N N . GLN A 1 157 ? -11.647 15.728 16.300 1.00 85.81 157 GLN A N 1
ATOM 1266 C CA . GLN A 1 157 ? -11.891 15.230 14.952 1.00 85.81 157 GLN A CA 1
ATOM 1267 C C . GLN A 1 157 ? -13.355 15.428 14.583 1.00 85.81 157 GLN A C 1
ATOM 1269 O O . GLN A 1 157 ? -14.257 15.193 15.381 1.00 85.81 157 GLN A O 1
ATOM 1274 N N . GLN A 1 158 ? -13.593 15.798 13.329 1.00 89.94 158 GLN A N 1
ATOM 1275 C CA . GLN A 1 158 ? -14.922 15.725 12.733 1.00 89.94 158 GLN A CA 1
ATOM 1276 C C . GLN A 1 158 ? -15.095 14.361 12.067 1.00 89.94 158 GLN A C 1
ATOM 1278 O O . GLN A 1 158 ? -14.132 13.782 11.553 1.00 89.94 158 GLN A O 1
ATOM 1283 N N . THR A 1 159 ? -16.311 13.832 12.075 1.00 91.00 159 THR A N 1
ATOM 1284 C CA . THR A 1 159 ? -16.638 12.562 11.428 1.00 91.00 159 THR A CA 1
ATOM 1285 C C . THR A 1 159 ? -17.103 12.773 9.995 1.00 91.00 159 THR A C 1
ATOM 1287 O O . THR A 1 159 ? -17.597 13.836 9.626 1.00 91.00 159 THR A O 1
ATOM 1290 N N . THR A 1 160 ? -16.951 11.741 9.172 1.00 89.06 160 THR A N 1
ATOM 1291 C CA . THR A 1 160 ? -17.604 11.648 7.865 1.00 89.06 160 THR A CA 1
ATOM 1292 C C . THR A 1 160 ? -18.551 10.463 7.857 1.00 89.06 160 THR A C 1
ATOM 1294 O O . THR A 1 160 ? -18.121 9.315 7.926 1.00 89.06 160 THR A O 1
ATOM 1297 N N . GLY A 1 161 ? -19.846 10.755 7.751 1.00 88.56 161 GLY A N 1
ATOM 1298 C CA . GLY A 1 161 ? -20.899 9.745 7.707 1.00 88.56 161 GLY A CA 1
ATOM 1299 C C . GLY A 1 161 ? -21.233 9.123 9.062 1.00 88.56 161 GLY A C 1
ATOM 1300 O O . GLY A 1 161 ? -20.688 9.496 10.107 1.00 88.56 161 GLY A O 1
ATOM 1301 N N . ASP A 1 162 ? -22.153 8.167 9.008 1.00 89.31 162 ASP A N 1
ATOM 1302 C CA . ASP A 1 162 ? -22.729 7.538 10.188 1.00 89.31 162 ASP A CA 1
ATOM 1303 C C . ASP A 1 162 ? -21.815 6.475 10.793 1.00 89.31 162 ASP A C 1
ATOM 1305 O O . ASP A 1 162 ? -21.008 5.819 10.121 1.00 89.31 162 ASP A O 1
ATOM 1309 N N . LEU A 1 163 ? -21.985 6.288 12.097 1.00 88.94 163 LEU A N 1
ATOM 1310 C CA . LEU A 1 163 ? -21.278 5.282 12.861 1.00 88.94 163 LEU A CA 1
ATOM 1311 C C . LEU A 1 163 ? -21.714 3.879 12.433 1.00 88.94 163 LEU A C 1
ATOM 1313 O O . LEU A 1 163 ? -22.881 3.511 12.549 1.00 88.94 163 LEU A O 1
ATOM 1317 N N . CYS A 1 164 ? -20.768 3.072 11.961 1.00 88.50 164 CYS A N 1
ATOM 1318 C CA . CYS A 1 164 ? -21.055 1.726 11.481 1.00 88.50 164 CYS A CA 1
ATOM 1319 C C . CYS A 1 164 ? -20.824 0.704 12.598 1.00 88.50 164 CYS A C 1
ATOM 1321 O O . CYS A 1 164 ? -19.678 0.449 12.964 1.00 88.50 164 CYS A O 1
ATOM 1323 N N . LEU A 1 165 ? -21.894 0.082 13.096 1.00 89.75 165 LEU A N 1
ATOM 1324 C CA . LEU A 1 165 ? -21.822 -1.071 13.995 1.00 89.75 165 LEU A CA 1
ATOM 1325 C C . LEU A 1 165 ? -22.033 -2.362 13.197 1.00 89.75 165 LEU A C 1
ATOM 1327 O O . LEU A 1 165 ? -23.021 -2.514 12.482 1.00 89.75 165 LEU A O 1
ATOM 1331 N N . HIS A 1 166 ? -21.105 -3.297 13.336 1.00 88.44 166 HIS A N 1
ATOM 1332 C CA . HIS A 1 166 ? -21.199 -4.643 12.800 1.00 88.44 166 HIS A CA 1
ATOM 1333 C C . HIS A 1 166 ? -21.187 -5.644 13.951 1.00 88.44 166 HIS A C 1
ATOM 1335 O O . HIS A 1 166 ? -20.208 -5.733 14.694 1.00 88.44 166 HIS A O 1
ATOM 1341 N N . CYS A 1 167 ? -22.276 -6.393 14.080 1.00 86.31 167 CYS A N 1
ATOM 1342 C CA . CYS A 1 167 ? -22.413 -7.467 15.052 1.00 86.31 167 CYS A CA 1
ATOM 1343 C C . CYS A 1 167 ? -22.126 -8.809 14.372 1.00 86.31 167 CYS A C 1
ATOM 1345 O O . CYS A 1 167 ? -22.583 -9.053 13.254 1.00 86.31 167 CYS A O 1
ATOM 1347 N N . SER A 1 168 ? -21.383 -9.670 15.056 1.00 86.81 168 SER A N 1
ATOM 1348 C CA . SER A 1 168 ? -21.112 -11.048 14.649 1.00 86.81 168 SER A CA 1
ATOM 1349 C C . SER A 1 168 ? -21.128 -11.955 15.875 1.00 86.81 168 SER A C 1
ATOM 1351 O O . SER A 1 168 ? -20.9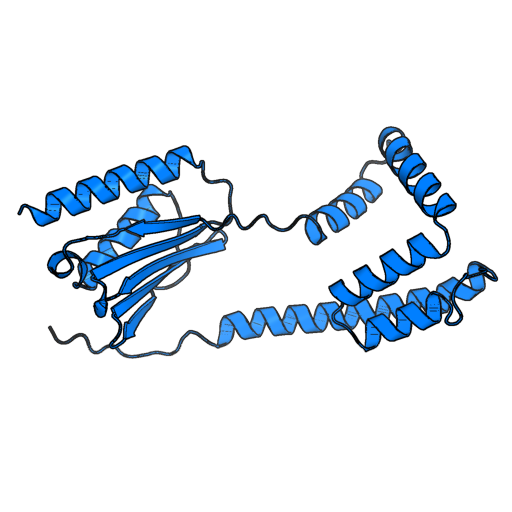60 -11.476 16.996 1.00 86.81 168 SER A O 1
ATOM 1353 N N . ASP A 1 169 ? -21.213 -13.267 15.673 1.00 84.69 169 ASP A N 1
ATOM 1354 C CA . ASP A 1 169 ? -21.150 -14.247 16.771 1.00 84.69 169 ASP A CA 1
ATOM 1355 C C . ASP A 1 169 ? -19.827 -14.166 17.554 1.00 84.69 169 ASP A C 1
ATOM 1357 O O . ASP A 1 169 ? -19.739 -14.547 18.720 1.00 84.69 169 ASP A O 1
ATOM 1361 N N . LYS A 1 170 ? -18.780 -13.621 16.921 1.00 85.25 170 LYS A N 1
ATOM 1362 C CA . LYS A 1 170 ? -17.454 -13.425 17.519 1.00 85.25 170 LYS A CA 1
ATOM 1363 C C . LYS A 1 170 ? -17.345 -12.133 18.336 1.00 85.25 170 LYS A C 1
ATOM 1365 O O . LYS A 1 170 ? -16.382 -11.985 19.086 1.00 85.25 170 LYS A O 1
ATOM 1370 N N . GLY A 1 171 ? -18.321 -11.231 18.225 1.00 86.88 171 GLY A N 1
ATOM 1371 C CA . GLY A 1 171 ? -18.380 -9.957 18.939 1.00 86.88 171 GLY A CA 1
ATOM 1372 C C . GLY A 1 171 ? -18.724 -8.765 18.044 1.00 86.88 171 GLY A C 1
ATOM 1373 O O . GLY A 1 171 ? -19.352 -8.912 16.990 1.00 86.88 171 GLY A O 1
ATOM 1374 N N . TYR A 1 172 ? -18.318 -7.571 18.472 1.00 86.81 172 TYR A N 1
ATOM 1375 C CA . TYR A 1 172 ? -18.757 -6.296 17.900 1.00 86.81 172 TYR A CA 1
ATOM 1376 C C . TYR A 1 172 ? -17.605 -5.558 17.233 1.00 86.81 172 TYR A C 1
ATOM 1378 O O . TYR A 1 172 ? -16.523 -5.432 17.797 1.00 86.81 172 TYR A O 1
ATOM 1386 N N . THR A 1 173 ? -17.841 -5.019 16.040 1.00 88.88 173 THR A N 1
ATOM 1387 C CA . THR A 1 173 ? -16.928 -4.079 15.384 1.00 88.88 173 THR A CA 1
ATOM 1388 C C . THR A 1 173 ? -17.642 -2.764 15.157 1.00 88.88 173 THR A C 1
ATOM 1390 O O . THR A 1 173 ? -18.672 -2.721 14.492 1.00 88.88 173 THR A O 1
ATOM 1393 N N . LEU A 1 174 ? -17.076 -1.680 15.654 1.00 91.94 174 LEU A N 1
ATOM 1394 C CA . LEU A 1 174 ? -17.594 -0.339 15.481 1.00 91.94 174 LEU A CA 1
ATOM 1395 C C . LEU A 1 174 ? -16.569 0.491 14.714 1.00 91.94 174 LEU A C 1
ATOM 1397 O O . LEU A 1 174 ? -15.407 0.555 15.105 1.00 91.94 174 LEU A O 1
ATOM 1401 N N . LEU A 1 175 ? -16.987 1.095 13.606 1.00 90.88 175 LEU A N 1
ATOM 1402 C CA . LEU A 1 175 ? -16.128 1.859 12.709 1.00 90.88 175 LEU A CA 1
ATOM 1403 C C . LEU A 1 175 ? -16.691 3.267 12.525 1.00 90.88 175 LEU A C 1
ATOM 1405 O O . LEU A 1 175 ? -17.828 3.425 12.082 1.00 90.88 175 LEU A O 1
ATOM 1409 N N . GLN A 1 176 ? -15.864 4.278 12.782 1.00 94.06 176 GLN A N 1
ATOM 1410 C CA . GLN A 1 176 ? -16.164 5.666 12.444 1.00 94.06 176 GLN A CA 1
ATOM 1411 C C . GLN A 1 176 ? -15.091 6.237 11.522 1.00 94.06 176 GLN A C 1
ATOM 1413 O O . GLN A 1 176 ? -13.915 6.277 11.887 1.00 94.06 176 GLN A O 1
ATOM 1418 N N . ALA A 1 177 ? -15.498 6.727 10.351 1.00 88.31 177 ALA A N 1
ATOM 1419 C CA . ALA A 1 177 ? -14.617 7.482 9.466 1.00 88.31 177 ALA A CA 1
ATOM 1420 C C . ALA A 1 177 ? -14.483 8.943 9.930 1.00 88.31 177 ALA A C 1
ATOM 1422 O O . ALA A 1 177 ? -15.437 9.541 10.440 1.00 88.31 177 ALA A O 1
ATOM 1423 N N . LEU A 1 178 ? -13.284 9.504 9.750 1.00 88.56 178 LEU A N 1
ATOM 1424 C CA . LEU A 1 178 ? -12.943 10.877 10.125 1.00 88.56 178 LEU A CA 1
ATOM 1425 C C . LEU A 1 178 ? -12.846 11.775 8.881 1.00 88.56 178 LEU A C 1
ATOM 1427 O O . LEU A 1 178 ? -12.368 11.355 7.824 1.00 88.56 178 LEU A O 1
ATOM 1431 N N . GLN A 1 179 ? -13.252 13.039 9.006 1.00 86.38 179 GLN A N 1
ATOM 1432 C CA . GLN A 1 179 ? -13.346 13.992 7.895 1.00 86.38 179 GLN A CA 1
ATOM 1433 C C . GLN A 1 179 ? -11.994 14.337 7.272 1.00 86.38 179 GLN A C 1
ATOM 1435 O O . GLN A 1 179 ? -11.882 14.431 6.052 1.00 86.38 179 GLN A O 1
ATOM 1440 N N . LYS A 1 180 ? -10.943 14.452 8.091 1.00 82.56 180 LYS A N 1
ATOM 1441 C CA . LYS A 1 180 ? -9.570 14.727 7.632 1.00 82.56 180 LYS A CA 1
ATOM 1442 C C . LYS A 1 180 ? -8.838 13.474 7.126 1.00 82.56 180 LYS A C 1
ATOM 1444 O O . LYS A 1 180 ? -7.633 13.505 6.900 1.00 82.56 180 LYS A O 1
ATOM 1449 N N . GLY A 1 181 ? -9.569 12.379 6.916 1.00 77.56 181 GLY A N 1
ATOM 1450 C CA . GLY A 1 181 ? -9.018 11.080 6.568 1.00 77.56 181 GLY A CA 1
ATOM 1451 C C . GLY A 1 181 ? -8.636 10.272 7.806 1.00 77.56 181 GLY A C 1
ATOM 1452 O O . GLY A 1 181 ? -8.183 10.801 8.821 1.00 77.56 181 GLY A O 1
ATOM 1453 N N . GLY A 1 182 ? -8.817 8.959 7.704 1.00 85.31 182 GLY A N 1
ATOM 1454 C CA . GLY A 1 182 ? -8.606 8.031 8.808 1.00 85.31 182 GLY A CA 1
ATOM 1455 C C . GLY A 1 182 ? -9.901 7.439 9.335 1.00 85.31 182 GLY A C 1
ATOM 1456 O O . GLY A 1 182 ? -10.989 7.710 8.822 1.00 85.31 182 GLY A O 1
ATOM 1457 N N . TYR A 1 183 ? -9.763 6.582 10.334 1.00 88.62 183 TYR A N 1
ATOM 1458 C CA . TYR A 1 183 ? -10.868 5.892 10.969 1.00 88.62 183 TYR A CA 1
ATOM 1459 C C . TYR A 1 183 ? -10.512 5.481 12.398 1.00 88.62 183 TYR A C 1
ATOM 1461 O O . TYR A 1 183 ? -9.350 5.237 12.724 1.00 88.62 183 TYR A O 1
ATOM 1469 N N . ILE A 1 184 ? -11.533 5.354 13.237 1.00 88.56 184 ILE A N 1
ATOM 1470 C CA . ILE A 1 184 ? -11.448 4.702 14.544 1.00 88.56 184 ILE A CA 1
ATOM 1471 C C . ILE A 1 184 ? -12.220 3.393 14.430 1.00 88.56 184 ILE A C 1
ATOM 1473 O O . ILE A 1 184 ? -13.386 3.400 14.035 1.00 88.56 184 ILE A O 1
ATOM 1477 N N . THR A 1 185 ? -11.562 2.282 14.746 1.00 88.50 185 THR A N 1
ATOM 1478 C CA . THR A 1 185 ? -12.169 0.955 14.849 1.00 88.50 185 THR A CA 1
ATOM 1479 C C . THR A 1 185 ? -12.085 0.477 16.287 1.00 88.50 185 THR A C 1
ATOM 1481 O O . THR A 1 185 ? -11.009 0.421 16.877 1.00 88.50 185 THR A O 1
ATOM 1484 N N . LEU A 1 186 ? -13.220 0.087 16.843 1.00 89.56 186 LEU A N 1
ATOM 1485 C CA . LEU A 1 186 ? -13.291 -0.617 18.110 1.00 89.56 186 LEU A CA 1
ATOM 1486 C C . LEU A 1 186 ? -13.791 -2.029 17.818 1.00 89.56 186 LEU A C 1
ATOM 1488 O O . LEU A 1 186 ? -14.848 -2.198 17.221 1.00 89.56 186 LEU A O 1
ATOM 1492 N N . TYR A 1 187 ? -13.009 -3.031 18.193 1.00 88.38 187 TYR A N 1
ATOM 1493 C CA . TYR A 1 187 ? -13.339 -4.439 18.037 1.00 88.38 187 TYR A CA 1
ATOM 1494 C C . TYR A 1 187 ? -13.383 -5.106 19.410 1.00 88.38 187 TYR A C 1
ATOM 1496 O O . TYR A 1 187 ? -12.402 -5.083 20.146 1.00 88.38 187 TYR A O 1
ATOM 1504 N N . VAL A 1 188 ? -14.517 -5.695 19.765 1.00 87.56 188 VAL A N 1
ATOM 1505 C CA . VAL A 1 188 ? -14.697 -6.474 20.993 1.00 87.56 188 VAL A CA 1
ATOM 1506 C C . VAL A 1 188 ? -14.841 -7.926 20.586 1.00 87.56 188 VAL A C 1
ATOM 1508 O O . VAL A 1 188 ? -15.720 -8.247 19.791 1.00 87.56 188 VAL A O 1
ATOM 1511 N N . GLU A 1 189 ? -13.991 -8.793 21.126 1.00 86.56 189 GLU A N 1
ATOM 1512 C CA . GLU A 1 189 ? -14.059 -10.231 20.892 1.00 86.56 189 GLU A CA 1
ATOM 1513 C C . GLU A 1 189 ? -14.681 -10.935 22.102 1.00 86.56 189 GLU A C 1
ATOM 1515 O O . GLU A 1 189 ? -14.105 -10.949 23.194 1.00 86.56 189 GLU A O 1
ATOM 1520 N N . ASN A 1 190 ? -15.849 -11.551 21.903 1.00 81.62 190 ASN A N 1
ATOM 1521 C CA . ASN A 1 190 ? -16.625 -12.178 22.978 1.00 81.62 190 ASN A CA 1
ATOM 1522 C C . ASN A 1 190 ? -15.888 -13.377 23.588 1.00 81.62 190 ASN A C 1
ATOM 1524 O O . ASN A 1 190 ? -15.824 -13.513 24.807 1.00 81.62 190 ASN A O 1
ATOM 1528 N N . ALA A 1 191 ? -15.296 -14.226 22.741 1.00 81.38 191 ALA A N 1
ATOM 1529 C CA . ALA A 1 191 ? -14.675 -15.483 23.162 1.00 81.38 191 ALA A CA 1
ATOM 1530 C C . ALA A 1 191 ? -13.479 -15.273 24.101 1.00 81.38 191 ALA A C 1
ATOM 1532 O O . ALA A 1 191 ? -13.264 -16.048 25.029 1.00 81.38 191 ALA A O 1
ATOM 1533 N N . THR A 1 192 ? -12.697 -14.220 23.864 1.00 80.94 192 THR A N 1
ATOM 1534 C CA . THR A 1 192 ? -11.468 -13.944 24.617 1.00 80.94 192 THR A CA 1
ATOM 1535 C C . THR A 1 192 ? -11.651 -12.858 25.673 1.00 80.94 192 THR A C 1
ATOM 1537 O O . THR A 1 192 ? -10.715 -12.601 26.431 1.00 80.94 192 THR A O 1
ATOM 1540 N N . LYS A 1 193 ? -12.825 -12.209 25.722 1.00 76.31 193 LYS A N 1
ATOM 1541 C CA . LYS A 1 193 ? -13.088 -11.008 26.533 1.00 76.31 193 LYS A CA 1
ATOM 1542 C C . LYS A 1 193 ? -12.042 -9.903 26.300 1.00 76.31 193 LYS A C 1
ATOM 1544 O O . LYS A 1 193 ? -11.695 -9.144 27.207 1.00 76.31 193 LYS A O 1
ATOM 1549 N N . LYS A 1 194 ? -11.491 -9.822 25.083 1.00 76.81 194 LYS A N 1
ATOM 1550 C CA . LYS A 1 194 ? -10.497 -8.809 24.705 1.00 76.81 194 LYS A CA 1
ATOM 1551 C C . LYS A 1 194 ? -11.165 -7.684 23.936 1.00 76.81 194 LYS A C 1
ATOM 1553 O O . LYS A 1 194 ? -11.993 -7.915 23.058 1.00 76.81 194 LYS A O 1
ATOM 1558 N N . THR A 1 195 ? -10.763 -6.457 24.254 1.00 74.25 195 THR A N 1
ATOM 1559 C CA . THR A 1 195 ? -11.196 -5.263 23.526 1.00 74.25 195 THR A CA 1
ATOM 1560 C C . THR A 1 195 ? -9.999 -4.654 22.818 1.00 74.25 195 THR A C 1
ATOM 1562 O O . THR A 1 195 ? -8.989 -4.300 23.423 1.00 74.25 195 THR A O 1
ATOM 1565 N N . TYR A 1 196 ? -10.114 -4.521 21.511 1.00 78.50 196 TYR A N 1
ATOM 1566 C CA . TYR A 1 196 ? -9.114 -3.962 20.628 1.00 78.50 196 TYR A CA 1
ATOM 1567 C C . TYR A 1 196 ? -9.598 -2.598 20.160 1.00 78.50 196 TYR A C 1
ATOM 1569 O O . TYR A 1 196 ? -10.699 -2.465 19.631 1.00 78.50 196 TYR A O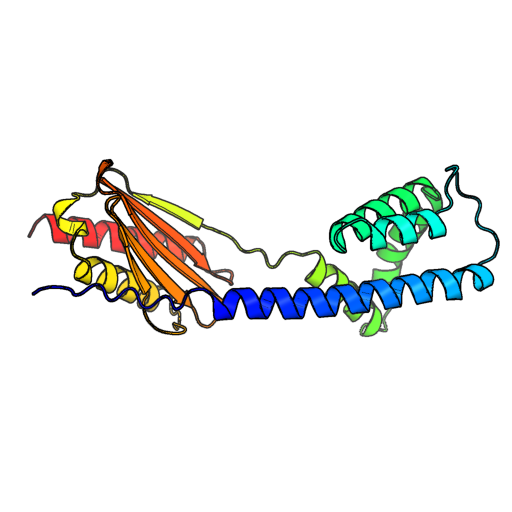 1
ATOM 1577 N N . ILE A 1 197 ? -8.772 -1.574 20.337 1.00 77.50 197 ILE A N 1
ATOM 1578 C CA . ILE A 1 197 ? -9.032 -0.258 19.764 1.00 77.50 197 ILE A CA 1
ATOM 1579 C C . ILE A 1 197 ? -7.910 0.018 18.770 1.00 77.50 197 ILE A C 1
ATOM 1581 O O . ILE A 1 197 ? -6.746 0.162 19.144 1.00 77.50 197 ILE A O 1
ATOM 1585 N N . ASP A 1 198 ? -8.260 0.050 17.491 1.00 77.75 198 ASP A N 1
ATOM 1586 C CA . ASP A 1 198 ? -7.355 0.369 16.393 1.00 77.75 198 ASP A CA 1
ATOM 1587 C C . ASP A 1 198 ? -7.799 1.689 15.779 1.00 77.75 198 ASP A C 1
ATOM 1589 O O . ASP A 1 198 ? -8.942 1.822 15.344 1.00 77.75 198 ASP A O 1
ATOM 1593 N N . TRP A 1 199 ? -6.918 2.678 15.719 1.00 79.25 199 TRP A N 1
ATOM 1594 C CA . TRP A 1 199 ? -7.210 3.900 14.982 1.00 79.25 199 TRP A CA 1
ATOM 1595 C C . TRP A 1 199 ? -6.108 4.206 13.989 1.00 79.25 199 TRP A C 1
ATOM 1597 O O . TRP A 1 199 ? -4.914 3.965 14.177 1.00 79.25 199 TRP A O 1
ATOM 1607 N N . VAL A 1 200 ? -6.552 4.811 12.903 1.00 76.06 200 VAL A N 1
ATOM 1608 C CA . VAL A 1 200 ? -5.705 5.346 11.862 1.00 76.06 200 VAL A CA 1
ATOM 1609 C C . VAL A 1 200 ? -6.091 6.800 11.720 1.00 76.06 200 VAL A C 1
ATOM 1611 O O . VAL A 1 200 ? -7.187 7.098 11.261 1.00 76.06 200 VAL A O 1
ATOM 1614 N N . ILE A 1 201 ? -5.211 7.713 12.116 1.00 73.62 201 ILE A N 1
ATOM 1615 C CA . ILE A 1 201 ? -5.451 9.150 11.970 1.00 73.62 201 ILE A CA 1
ATOM 1616 C C . ILE A 1 201 ? -4.496 9.661 10.896 1.00 73.62 201 ILE A C 1
ATOM 1618 O O . ILE A 1 201 ? -3.281 9.509 11.010 1.00 73.62 201 ILE A O 1
ATOM 1622 N N . HIS A 1 202 ? -5.036 10.265 9.836 1.00 62.22 202 HIS A N 1
ATOM 1623 C CA . HIS A 1 202 ? -4.221 10.933 8.822 1.00 62.22 202 HIS A CA 1
ATOM 1624 C C . HIS A 1 202 ? -3.855 12.341 9.296 1.00 62.22 202 HIS A C 1
ATOM 1626 O O . HIS A 1 202 ? -4.353 13.338 8.789 1.00 62.22 202 HIS A O 1
ATOM 1632 N N . ASN A 1 203 ? -3.014 12.428 10.321 1.00 59.88 203 ASN A N 1
ATOM 1633 C CA . ASN A 1 203 ? -2.230 13.614 10.654 1.00 59.88 203 ASN A CA 1
ATOM 1634 C C . ASN A 1 203 ? -1.307 13.288 11.824 1.00 59.88 203 ASN A C 1
ATOM 1636 O O . ASN A 1 203 ? -1.603 12.375 12.591 1.00 59.88 203 ASN A O 1
ATOM 1640 N N . ARG A 1 204 ? -0.218 14.051 11.992 1.00 58.81 204 ARG A N 1
ATOM 1641 C CA . ARG A 1 204 ? 0.623 14.000 13.202 1.00 58.81 204 ARG A CA 1
ATOM 1642 C C . ARG A 1 204 ? -0.191 14.472 14.412 1.00 58.81 204 ARG A C 1
ATOM 1644 O O . ARG A 1 204 ? -0.045 15.599 14.867 1.00 58.81 204 ARG A O 1
ATOM 1651 N N . THR A 1 205 ? -1.080 13.627 14.917 1.00 62.12 205 THR A N 1
ATOM 1652 C CA . THR A 1 205 ? -1.621 13.783 16.262 1.00 62.12 205 THR A CA 1
ATOM 1653 C C . THR A 1 205 ? -0.472 13.485 17.214 1.00 62.12 205 THR A C 1
ATOM 1655 O O . THR A 1 205 ? 0.217 12.475 17.062 1.00 62.12 205 THR A O 1
ATOM 1658 N N . ASP A 1 206 ? -0.209 14.391 18.154 1.00 67.12 206 ASP A N 1
ATOM 1659 C CA . ASP A 1 206 ? 0.866 14.208 19.124 1.00 67.12 206 ASP A CA 1
ATOM 1660 C C . ASP A 1 206 ? 0.647 12.885 19.879 1.00 67.12 206 ASP A C 1
ATOM 1662 O O . ASP A 1 206 ? -0.390 12.674 20.516 1.00 67.12 206 ASP A O 1
ATOM 1666 N N . LYS A 1 207 ? 1.628 11.977 19.811 1.00 70.06 207 LYS A N 1
ATOM 1667 C CA . LYS A 1 207 ? 1.590 10.675 20.494 1.00 70.06 207 LYS A CA 1
ATOM 1668 C C . LYS A 1 207 ? 1.293 10.829 21.986 1.00 70.06 207 LYS A C 1
ATOM 1670 O O . LYS A 1 207 ? 0.601 9.988 22.563 1.00 70.06 207 LYS A O 1
ATOM 1675 N N . LYS A 1 208 ? 1.772 11.913 22.610 1.00 76.38 208 LYS A N 1
ATOM 1676 C CA . LYS A 1 208 ? 1.497 12.219 24.022 1.00 76.38 208 LYS A CA 1
ATOM 1677 C C . LYS A 1 208 ? 0.017 12.508 24.261 1.00 76.38 208 LYS A C 1
ATOM 1679 O O . LYS A 1 208 ? -0.537 12.081 25.277 1.00 76.38 208 LYS A O 1
ATOM 1684 N N . TYR A 1 209 ? -0.634 13.188 23.323 1.00 73.69 209 TYR A N 1
ATOM 1685 C CA . TYR A 1 209 ? -2.049 13.531 23.415 1.00 73.69 209 TYR A CA 1
ATOM 1686 C C . TYR A 1 209 ? -2.935 12.286 23.342 1.00 73.69 209 TYR A C 1
ATOM 1688 O O . TYR A 1 209 ? -3.800 12.077 24.197 1.00 73.69 209 TYR A O 1
ATOM 1696 N N . VAL A 1 210 ? -2.644 11.402 22.386 1.00 70.69 210 VAL A N 1
ATOM 1697 C CA . VAL A 1 210 ? -3.338 10.117 22.234 1.00 70.69 210 VAL A CA 1
ATOM 1698 C C . VAL A 1 210 ? -3.170 9.266 23.496 1.00 70.69 210 VAL A C 1
ATOM 1700 O O . VAL A 1 210 ? -4.163 8.833 24.081 1.00 70.69 210 VAL A O 1
ATOM 1703 N N . ALA A 1 211 ? -1.936 9.116 23.997 1.00 76.44 211 ALA A N 1
ATOM 1704 C CA . ALA A 1 211 ? -1.648 8.402 25.246 1.00 76.44 211 ALA A CA 1
ATOM 1705 C C . ALA A 1 211 ? -2.435 8.956 26.449 1.00 76.44 211 ALA A C 1
ATOM 1707 O O . ALA A 1 211 ? -2.887 8.196 27.308 1.00 76.44 211 ALA A O 1
ATOM 1708 N N . THR A 1 212 ? -2.634 10.273 26.505 1.00 81.12 212 THR A N 1
ATOM 1709 C CA . THR A 1 212 ? -3.389 10.936 27.577 1.00 81.12 212 THR A CA 1
ATOM 1710 C C . THR A 1 212 ? -4.886 10.648 27.474 1.00 81.12 212 THR A C 1
ATOM 1712 O O . THR A 1 212 ? -5.511 10.296 28.476 1.00 81.12 212 THR A O 1
ATOM 1715 N N . CYS A 1 213 ? -5.458 10.715 26.268 1.00 72.38 213 CYS A N 1
ATOM 1716 C CA . CYS A 1 213 ? -6.857 10.353 26.028 1.00 72.38 213 CYS A CA 1
ATOM 1717 C C . CYS A 1 213 ? -7.132 8.896 26.417 1.00 72.38 213 CYS A C 1
ATOM 1719 O O . CYS A 1 213 ? -8.124 8.601 27.079 1.00 72.38 213 CYS A O 1
ATOM 1721 N N . LEU A 1 214 ? -6.208 7.989 26.105 1.00 74.12 214 LEU A N 1
ATOM 1722 C CA . LEU A 1 214 ? -6.328 6.575 26.464 1.00 74.12 214 LEU A CA 1
ATOM 1723 C C . LEU A 1 214 ? -6.270 6.333 27.966 1.00 74.12 214 LEU A C 1
ATOM 1725 O O . LEU A 1 214 ? -7.020 5.504 28.474 1.00 74.12 214 LEU A O 1
ATOM 1729 N N . LYS A 1 215 ? -5.417 7.064 28.693 1.00 81.62 215 LYS A N 1
ATOM 1730 C CA . LYS A 1 215 ? -5.410 7.015 30.161 1.00 81.62 215 LYS A CA 1
ATOM 1731 C C . LYS A 1 215 ? -6.759 7.459 30.728 1.00 81.62 215 LYS A C 1
ATOM 1733 O O . LYS A 1 215 ? -7.270 6.790 31.622 1.00 81.62 215 LYS A O 1
ATOM 1738 N N . LYS A 1 216 ? -7.360 8.519 30.174 1.00 79.94 216 LYS A N 1
ATOM 1739 C CA . LYS A 1 216 ? -8.701 8.983 30.571 1.00 79.94 216 LYS A CA 1
ATOM 1740 C C . LYS A 1 216 ? -9.777 7.937 30.284 1.00 79.94 216 LYS A C 1
ATOM 1742 O O . LYS A 1 216 ? -10.598 7.683 31.153 1.00 79.94 216 LYS A O 1
ATOM 1747 N N . ILE A 1 217 ? -9.737 7.284 29.123 1.00 74.00 217 ILE A N 1
ATOM 1748 C CA . ILE A 1 217 ? -10.690 6.218 28.771 1.00 74.00 217 ILE A CA 1
ATOM 1749 C C . ILE A 1 217 ? -10.520 5.019 29.691 1.00 74.00 217 ILE A C 1
ATOM 1751 O O . ILE A 1 217 ? -11.501 4.521 30.224 1.00 74.00 217 ILE A O 1
ATOM 1755 N N . LYS A 1 218 ? -9.281 4.589 29.944 1.00 78.50 218 LYS A N 1
ATOM 1756 C CA . LYS A 1 218 ? -9.002 3.495 30.878 1.00 78.50 218 LYS A CA 1
ATOM 1757 C C . LYS A 1 218 ? -9.526 3.814 32.280 1.00 78.50 218 LYS A C 1
ATOM 1759 O O . LYS A 1 218 ? -10.053 2.928 32.939 1.00 78.50 218 LYS A O 1
ATOM 1764 N N . HIS A 1 219 ? -9.391 5.062 32.727 1.00 80.19 219 HIS A N 1
ATOM 1765 C CA . HIS A 1 219 ? -9.927 5.505 34.012 1.00 80.19 219 HIS A CA 1
ATOM 1766 C C . HIS A 1 219 ? -11.461 5.561 34.012 1.00 80.19 219 HIS A C 1
ATOM 1768 O O . HIS A 1 219 ? -12.077 5.102 34.964 1.00 80.19 219 HIS A O 1
ATOM 1774 N N . ALA A 1 220 ? -12.080 6.070 32.942 1.00 70.06 220 ALA A N 1
ATOM 1775 C CA . ALA A 1 220 ? -13.534 6.128 32.798 1.00 70.06 220 ALA A CA 1
ATOM 1776 C C . ALA A 1 220 ? -14.164 4.729 32.757 1.00 70.06 220 ALA A C 1
ATOM 1778 O O . ALA A 1 220 ? -15.140 4.490 33.457 1.00 70.06 220 ALA A O 1
ATOM 1779 N N . LEU A 1 221 ? -13.558 3.797 32.014 1.00 69.88 221 LEU A N 1
ATOM 1780 C CA . LEU A 1 221 ? -13.990 2.399 31.947 1.00 69.88 221 LEU A CA 1
ATOM 1781 C C . LEU A 1 221 ? -13.873 1.699 33.301 1.00 69.88 221 LEU A C 1
ATOM 1783 O O . LEU A 1 221 ? -14.775 0.967 33.686 1.00 69.88 221 LEU A O 1
ATOM 1787 N N . LYS A 1 222 ? -12.786 1.959 34.041 1.00 73.88 222 LYS A N 1
ATOM 1788 C CA . LYS A 1 222 ? -12.636 1.453 35.409 1.00 73.88 222 LYS A CA 1
ATOM 1789 C C . LYS A 1 222 ? -13.6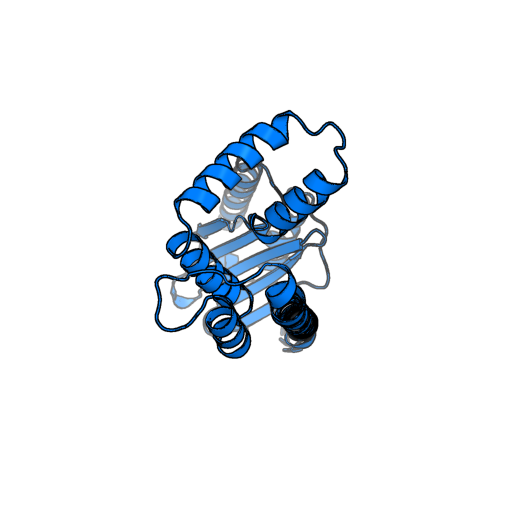66 2.055 36.362 1.00 73.88 222 LYS A C 1
ATOM 1791 O O . LYS A 1 222 ? -14.181 1.345 37.209 1.00 73.88 222 LYS A O 1
ATOM 1796 N N . ALA A 1 223 ? -13.966 3.346 36.248 1.00 70.25 223 ALA A N 1
ATOM 1797 C CA . ALA A 1 223 ? -14.959 3.991 37.102 1.00 70.25 223 ALA A CA 1
ATOM 1798 C C . ALA A 1 223 ? -16.378 3.460 36.834 1.00 70.25 223 ALA A C 1
ATOM 1800 O O . ALA A 1 223 ? -17.147 3.306 37.773 1.00 70.25 223 ALA A O 1
ATOM 1801 N N . SER A 1 224 ? -16.712 3.134 35.579 1.00 61.41 224 SER A N 1
ATOM 1802 C CA . SER A 1 224 ? -18.018 2.562 35.230 1.00 61.41 224 SER A CA 1
ATOM 1803 C C . SER A 1 224 ? -18.199 1.102 35.643 1.00 61.41 224 SER A C 1
ATOM 1805 O O . SER A 1 224 ? -19.332 0.674 35.770 1.00 61.41 224 SER A O 1
ATOM 1807 N N . THR A 1 225 ? -17.122 0.335 35.840 1.00 54.34 225 THR A N 1
ATOM 1808 C CA . THR A 1 225 ? -17.201 -1.055 36.334 1.00 54.34 225 THR A CA 1
ATOM 1809 C C . THR A 1 225 ? -17.458 -1.161 37.842 1.00 54.34 225 THR A C 1
ATOM 1811 O O . THR A 1 225 ? -17.734 -2.254 38.319 1.00 54.34 225 THR A O 1
ATOM 1814 N N . TYR A 1 226 ? -17.348 -0.064 38.602 1.00 42.75 226 TYR A N 1
ATOM 1815 C CA . TYR A 1 226 ? -17.546 -0.053 40.063 1.00 42.75 226 TYR A CA 1
ATOM 1816 C C . TYR A 1 226 ? -18.863 0.599 40.521 1.00 42.75 226 TYR A C 1
ATOM 1818 O O . TYR A 1 226 ? -19.067 0.735 41.726 1.00 42.75 226 TYR A O 1
ATOM 1826 N N . ASN A 1 227 ? -19.736 0.986 39.587 1.00 41.69 227 ASN A N 1
ATOM 1827 C CA . ASN A 1 227 ? -21.097 1.466 39.852 1.00 41.69 227 ASN A CA 1
ATOM 1828 C C . ASN A 1 227 ? -22.108 0.477 39.281 1.00 41.69 227 ASN A C 1
ATOM 1830 O O . ASN A 1 227 ? -23.169 0.310 39.916 1.00 41.69 227 ASN A O 1
#

Sequence (227 aa):
MDFNCSQKSYKTNFCNFRKKTAALFCFGLKKLLILLLVGLRPLLGPAKCYYKVGCTQFAIIQLNDKDFFQACKAIFLRLISCNPVAFFIENFIFNRSFMLFKNAKLSLLFGLLFYTVFTKSSIERQSITFVNCDAEVILDANTLQKIVIFLIKNLDQQTTGDLCLHCSDKGYTLLQALQKGGYITLYVENATKKTYIDWVIHNRTDKKYVATCLKKIKHALKASTYN

Secondary structure (DSSP, 8-state):
----------SSHHHHHHHHHHHHHHHHHHHHHHHHHHHHTGGG-----SSSS-HHHHHHHHHHHS-HHHHHHHHHHHHHHH-HHHHHHHHHHHHHHTTT---TTHHHHHHHHHHHHHS-----EEEEEE-S--HHHH--HHHHHHHHHHHHHHTTPPB-S--EEEEETTEEEEEEEBTTSEEEEEEEETTTTEEEEEEEESS---HHHHHHHHHHHHHHHHHHTT-

pLDDT: mean 73.8, std 17.02, range [28.92, 96.31]

Foldseek 3Di:
DDPPPPPPPPPPDPVVVVVVVVVVVQVVVLVVVLCCLVVCVVVVPDQDFPDPQDLSNLLNVLSVPHRSVRSVVVSVVRVCNRCVPVVVVCVVCVVVCVVVDPPCDPVVVVVCVCCVVVPDLPQPKDKDKDAPQPLVLVQDPVSVVVLVVLVCVLLVWAWDDDWDWDQDPQGIWIWTATPQGWIWIWTQGPVRRMIMIIITDSDPDPPVSVVVSVVVSVVVSVVSVVD